Protein AF-A0A409WSY3-F1 (afdb_monomer)

Nearest PDB structures (foldseek):
  7z2y-assembly1_A  TM=2.677E-01  e=9.248E+00  Escherichia coli

Solvent-accessible surface area (backbone atoms only — not comparable to full-atom values): 13039 Å² total; per-residue (Å²): 139,82,85,85,82,82,77,82,78,81,74,83,76,81,74,76,78,74,68,79,71,53,37,64,55,51,30,45,67,56,38,60,28,69,67,59,38,50,52,52,42,68,53,43,43,69,69,55,73,74,62,72,89,48,80,86,46,50,46,76,47,76,57,98,86,41,67,32,29,28,49,37,63,72,57,33,50,55,59,46,47,26,54,52,38,48,40,46,41,54,41,16,8,38,60,65,34,37,80,88,74,46,84,84,61,77,82,67,93,67,60,54,63,67,42,32,49,73,56,75,38,73,72,76,89,59,85,68,63,82,56,66,90,81,75,55,80,51,69,47,79,28,84,38,70,68,56,48,49,51,52,52,49,52,51,37,50,51,50,42,55,50,38,41,48,47,26,54,47,52,50,44,29,58,75,49,46,92,73,33,65,52,23,82,25,18,58,73,75,34,54,54,67,62,47,51,35,42,46,70,67,60,80,81,74,86,66,76,71,77,81,77,71,76,90,81,130

Radius of gyration: 24.37 Å; Cα contacts (8 Å, |Δi|>4): 224; chains: 1; bounding box: 73×54×91 Å

Foldseek 3Di:
DDDDDDDDDDDDDPPPPPDPQQLLVLLCVQQVFPVVNVVCCVLQVCVLLVDADDPVQKDWDQDPNAIWIAGNPVVLLVLVSNLLSLLLLQQCFLQVAAPVPPPPDDRDQARDQVLQVLLPHGGPPDPSRPPPSPDRPRGDIDRDPVRNRVVSVVSSVSSRVSSNVVSSSSNSQLVCQPNRSTQSCRHVVQGSNNSSCSSVVVPDDPPPPPPPPDPDD

Sequence (217 aa):
MPAHVSQPIPSRVNAVVTLPASAFTQLETVLKDPFLKVLFRGAINPGILDYRVSPLDITAQVVNGDTTFRLRESIAQTLWLTVVKLAQVIQCAGNNYNPYEANDHPLPLSIPDASFRSIGFDPLILPLVLFPATINPLLRPFPSIPAIEEEVCRVVQIVQVHIQWLAVAISRSLAQGVNSAWQWGAYFAVPWGDFMERVAGREGVYRVTDREEAYDL

Structure (mmCIF, N/CA/C/O backbone):
data_AF-A0A409WSY3-F1
#
_entry.id   AF-A0A409WSY3-F1
#
loop_
_atom_site.group_PDB
_atom_site.id
_atom_site.type_symbol
_atom_site.label_atom_id
_atom_site.label_alt_id
_atom_site.label_comp_id
_atom_site.label_asym_id
_atom_site.label_entity_id
_atom_site.label_seq_id
_atom_site.pdbx_PDB_ins_code
_atom_site.Cartn_x
_atom_site.Cartn_y
_atom_site.Cartn_z
_atom_site.occupancy
_atom_site.B_iso_or_equiv
_atom_site.auth_seq_id
_atom_site.auth_comp_id
_atom_site.auth_asym_id
_atom_site.auth_atom_id
_atom_site.pdbx_PDB_model_num
ATOM 1 N N . MET A 1 1 ? -50.587 38.741 -39.932 1.00 44.09 1 MET A N 1
ATOM 2 C CA . MET A 1 1 ? -49.149 38.402 -39.885 1.00 44.09 1 MET A CA 1
ATOM 3 C C . MET A 1 1 ? -48.670 38.553 -38.446 1.00 44.09 1 MET A C 1
ATOM 5 O O . MET A 1 1 ? -48.541 39.692 -38.015 1.00 44.09 1 MET A O 1
ATOM 9 N N . PRO A 1 2 ? -48.510 37.470 -37.666 1.00 38.19 2 PRO A N 1
ATOM 10 C CA . PRO A 1 2 ? -47.972 37.566 -36.315 1.00 38.19 2 PRO A CA 1
ATOM 11 C C . PRO A 1 2 ? -46.448 37.378 -36.313 1.00 38.19 2 PRO A C 1
ATOM 13 O O . PRO A 1 2 ? -45.907 36.558 -37.053 1.00 38.19 2 PRO A O 1
ATOM 16 N N . ALA A 1 3 ? -45.777 38.184 -35.492 1.00 43.00 3 ALA A N 1
ATOM 17 C CA . ALA A 1 3 ? -44.332 38.212 -35.324 1.00 43.00 3 ALA A CA 1
ATOM 18 C C . ALA A 1 3 ? -43.834 36.968 -34.570 1.00 43.00 3 ALA A C 1
ATOM 20 O O . ALA A 1 3 ? -44.363 36.614 -33.517 1.00 43.00 3 ALA A O 1
ATOM 21 N N . HIS A 1 4 ? -42.802 36.321 -35.111 1.00 44.06 4 HIS A N 1
ATOM 22 C CA . HIS A 1 4 ? -42.116 35.202 -34.474 1.00 44.06 4 HIS A CA 1
ATOM 23 C C . HIS A 1 4 ? -41.229 35.731 -33.339 1.00 44.06 4 HIS A C 1
ATOM 25 O O . HIS A 1 4 ? -40.251 36.437 -33.580 1.00 44.06 4 HIS A O 1
ATOM 31 N N . VAL A 1 5 ? -41.581 35.397 -32.099 1.00 47.53 5 VAL A N 1
ATOM 32 C CA . VAL A 1 5 ? -40.755 35.653 -30.915 1.00 47.53 5 VAL A CA 1
ATOM 33 C C . VAL A 1 5 ? -39.737 34.520 -30.796 1.00 47.53 5 VAL A C 1
ATOM 35 O O . VAL A 1 5 ? -40.103 33.373 -30.539 1.00 47.53 5 VAL A O 1
ATOM 38 N N . SER A 1 6 ? -38.461 34.830 -31.015 1.00 43.72 6 SER A N 1
ATOM 39 C CA . SER A 1 6 ? -37.347 33.899 -30.810 1.00 43.72 6 SER A CA 1
ATOM 40 C C . SER A 1 6 ? -37.100 33.708 -29.314 1.00 43.72 6 SER A C 1
ATOM 42 O O . SER A 1 6 ? -36.777 34.664 -28.610 1.00 43.72 6 SER A O 1
ATOM 44 N N . GLN A 1 7 ? -37.250 32.479 -28.820 1.00 46.81 7 GLN A N 1
ATOM 45 C CA . GLN A 1 7 ? -36.871 32.136 -27.450 1.00 46.81 7 GLN A CA 1
ATOM 46 C C . GLN A 1 7 ? -35.339 32.049 -27.313 1.00 46.81 7 GLN A C 1
ATOM 48 O O . GLN A 1 7 ? -34.675 31.540 -28.221 1.00 46.81 7 GLN A O 1
ATOM 53 N N . PRO A 1 8 ? -34.759 32.523 -26.195 1.00 43.50 8 PRO A N 1
ATOM 54 C CA . PRO A 1 8 ? -33.328 32.428 -25.948 1.00 43.50 8 PRO A CA 1
ATOM 55 C C . PRO A 1 8 ? -32.924 30.986 -25.619 1.00 43.50 8 PRO A C 1
ATOM 57 O O . PRO A 1 8 ? -33.539 30.316 -24.789 1.00 43.50 8 PRO A O 1
ATOM 60 N N . ILE A 1 9 ? -31.857 30.527 -26.271 1.00 48.06 9 ILE A N 1
ATOM 61 C CA . ILE A 1 9 ? -31.202 29.243 -26.014 1.00 48.06 9 ILE A CA 1
ATOM 62 C C . ILE A 1 9 ? -30.672 29.262 -24.570 1.00 48.06 9 ILE A C 1
ATOM 64 O O . ILE A 1 9 ? -29.935 30.190 -24.222 1.00 48.06 9 ILE A O 1
ATOM 68 N N . PRO A 1 10 ? -31.015 28.280 -23.717 1.00 40.50 10 PRO A N 1
ATOM 69 C CA . PRO A 1 10 ? -30.513 28.249 -22.356 1.00 40.50 10 PRO A CA 1
ATOM 70 C C . PRO A 1 10 ? -28.991 28.090 -22.361 1.00 40.50 10 PRO A C 1
ATOM 72 O O . PRO A 1 10 ? -28.421 27.226 -23.032 1.00 40.50 10 PRO A O 1
ATOM 75 N N . SER A 1 11 ? -28.359 28.989 -21.608 1.00 44.06 11 SER A N 1
ATOM 76 C CA . SER A 1 11 ? -26.924 29.072 -21.380 1.00 44.06 11 SER A CA 1
ATOM 77 C C . SER A 1 11 ? -26.362 27.719 -20.948 1.00 44.06 11 SER A C 1
ATOM 79 O O . SER A 1 11 ? -26.952 27.025 -20.116 1.00 44.06 11 SER A O 1
ATOM 81 N N . ARG A 1 12 ? -25.216 27.351 -21.529 1.00 40.59 12 ARG A N 1
ATOM 82 C CA . ARG A 1 12 ? -24.470 26.138 -21.191 1.00 40.59 12 ARG A CA 1
ATOM 83 C C . ARG A 1 12 ? -24.253 26.102 -19.681 1.00 40.59 12 ARG A C 1
ATOM 85 O O . ARG A 1 12 ? -23.536 26.932 -19.129 1.00 40.59 12 ARG A O 1
ATOM 92 N N . VAL A 1 13 ? -24.877 25.126 -19.029 1.00 39.69 13 VAL A N 1
ATOM 93 C CA . VAL A 1 13 ? -24.543 24.732 -17.665 1.00 39.69 13 VAL A CA 1
ATOM 94 C C . VAL A 1 13 ? -23.054 24.405 -17.671 1.00 39.69 13 VAL A C 1
ATOM 96 O O . VAL A 1 13 ? -22.624 23.485 -18.366 1.00 39.69 13 VAL A O 1
ATOM 99 N N . ASN A 1 14 ? -22.269 25.193 -16.936 1.00 35.53 14 ASN A N 1
ATOM 100 C CA . ASN A 1 14 ? -20.908 24.839 -16.563 1.00 35.53 14 ASN A CA 1
ATOM 101 C C . ASN A 1 14 ? -20.995 23.547 -15.747 1.00 35.53 14 ASN A C 1
ATOM 103 O O . ASN A 1 14 ? -21.145 23.580 -14.527 1.00 35.53 14 ASN A O 1
ATOM 107 N N . ALA A 1 15 ? -20.954 22.404 -16.428 1.00 36.97 15 ALA A N 1
ATOM 108 C CA . ALA A 1 15 ? -20.636 21.145 -15.795 1.00 36.97 15 ALA A CA 1
ATOM 109 C C . ALA A 1 15 ? -19.204 21.302 -15.285 1.00 36.97 15 ALA A C 1
ATOM 111 O O . ALA A 1 15 ? -18.242 21.217 -16.048 1.00 36.97 15 ALA A O 1
ATOM 112 N N . VAL A 1 16 ? -19.072 21.625 -13.999 1.00 34.56 16 VAL A N 1
ATOM 113 C CA . VAL A 1 16 ? -17.816 21.451 -13.283 1.00 34.56 16 VAL A CA 1
ATOM 114 C C . VAL A 1 16 ? -17.491 19.975 -13.440 1.00 34.56 16 VAL A C 1
ATOM 116 O O . VAL A 1 16 ? -18.154 19.122 -12.855 1.00 34.56 16 VAL A O 1
ATOM 119 N N . VAL A 1 17 ? -16.526 19.673 -14.305 1.00 30.92 17 VAL A N 1
ATOM 120 C CA . VAL A 1 17 ? -15.922 18.350 -14.383 1.00 30.92 17 VAL A CA 1
ATOM 121 C C . VAL A 1 17 ? -15.175 18.187 -13.068 1.00 30.92 17 VAL A C 1
ATOM 123 O O . VAL A 1 17 ? -14.023 18.592 -12.934 1.00 30.92 17 VAL A O 1
ATOM 126 N N . THR A 1 18 ? -15.859 17.676 -12.050 1.00 34.12 18 THR A N 1
ATOM 127 C CA . THR A 1 18 ? -15.203 17.145 -10.866 1.00 34.12 18 THR A CA 1
ATOM 128 C C . THR A 1 18 ? -14.360 15.981 -11.356 1.00 34.12 18 THR A C 1
ATOM 130 O O . THR A 1 18 ? -14.874 14.908 -11.668 1.00 34.12 18 THR A O 1
ATOM 133 N N . LEU A 1 19 ? -13.054 16.226 -11.496 1.00 36.12 19 LEU A N 1
ATOM 134 C CA . LEU A 1 19 ? -12.069 15.166 -11.669 1.00 36.12 19 LEU A CA 1
ATOM 135 C C . LEU A 1 19 ? -12.37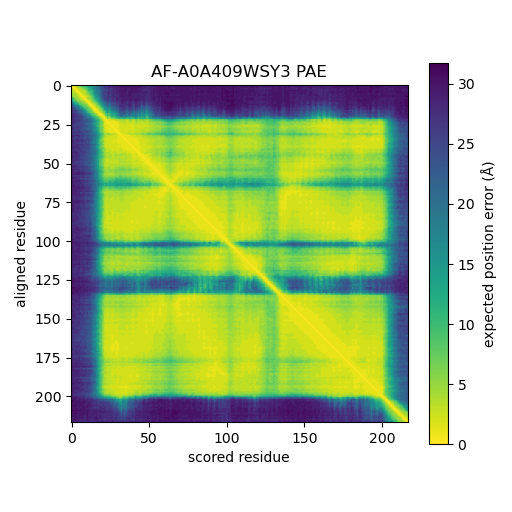9 14.095 -10.615 1.00 36.12 19 LEU A C 1
ATOM 137 O O . LEU A 1 19 ? -12.598 14.463 -9.453 1.00 36.12 19 LEU A O 1
ATOM 141 N N . PRO A 1 20 ? -12.458 12.804 -10.984 1.00 47.31 20 PRO A N 1
ATOM 142 C CA . PRO A 1 20 ? -12.657 11.756 -9.998 1.00 47.31 20 PRO A CA 1
ATOM 143 C C . PRO A 1 20 ? -11.581 11.941 -8.933 1.00 47.31 20 PRO A C 1
ATOM 145 O O . PRO A 1 20 ? -10.394 11.998 -9.260 1.00 47.31 20 PRO A O 1
ATOM 148 N N . ALA A 1 21 ? -12.007 12.135 -7.682 1.00 56.91 21 ALA A N 1
ATOM 149 C CA . ALA A 1 21 ? -11.090 12.313 -6.568 1.00 56.91 21 ALA A CA 1
ATOM 150 C C . ALA A 1 21 ? -10.033 11.207 -6.647 1.00 56.91 21 ALA A C 1
ATOM 152 O O . ALA A 1 21 ? -10.394 10.039 -6.850 1.00 56.91 21 ALA A O 1
ATOM 153 N N . SER A 1 22 ? -8.749 11.571 -6.539 1.00 74.75 22 SER A N 1
ATOM 154 C CA . SER A 1 22 ? -7.676 10.575 -6.545 1.00 74.75 22 SER A CA 1
ATOM 155 C C . SER A 1 22 ? -8.018 9.500 -5.508 1.00 74.75 22 SER A C 1
ATOM 157 O O . SER A 1 22 ? -8.645 9.799 -4.487 1.00 74.75 22 SER A O 1
ATOM 159 N N . ALA A 1 23 ? -7.670 8.236 -5.764 1.00 78.00 23 ALA A N 1
ATOM 160 C CA . ALA A 1 23 ? -7.989 7.144 -4.837 1.00 78.00 23 ALA A CA 1
ATOM 161 C C . ALA A 1 23 ? -7.590 7.489 -3.393 1.00 78.00 23 ALA A C 1
ATOM 163 O O . ALA A 1 23 ? -8.325 7.218 -2.446 1.00 78.00 23 ALA A O 1
ATOM 164 N N . PHE A 1 24 ? -6.466 8.191 -3.245 1.00 85.69 24 PHE A N 1
ATOM 165 C CA . PHE A 1 24 ? -5.985 8.656 -1.958 1.00 85.69 24 PHE A CA 1
ATOM 166 C C . PHE A 1 24 ? -6.883 9.725 -1.315 1.00 85.69 24 PHE A C 1
ATOM 168 O O . PHE A 1 24 ? -7.150 9.650 -0.121 1.00 85.69 24 PHE A O 1
ATOM 175 N N . THR A 1 25 ? -7.438 10.670 -2.079 1.00 87.25 25 THR A N 1
ATOM 176 C CA . THR A 1 25 ? -8.421 11.639 -1.559 1.00 87.25 25 THR A CA 1
ATOM 177 C C . THR A 1 25 ? -9.679 10.953 -1.010 1.00 87.25 25 THR A C 1
ATOM 179 O O . THR A 1 25 ? -10.243 11.415 -0.016 1.00 87.25 25 THR A O 1
ATOM 182 N N . GLN A 1 26 ? -10.113 9.831 -1.597 1.00 88.06 26 GLN A N 1
ATOM 183 C CA . GLN A 1 26 ? -11.234 9.051 -1.049 1.00 88.06 26 GLN A CA 1
ATOM 184 C C . GLN A 1 26 ? -10.883 8.473 0.326 1.00 88.06 26 GLN A C 1
ATOM 186 O O . GLN A 1 26 ? -11.663 8.613 1.268 1.00 88.06 26 GLN A O 1
ATOM 191 N N . LEU A 1 27 ? -9.685 7.901 0.466 1.00 90.69 27 LEU A N 1
ATOM 192 C CA . LEU A 1 27 ? -9.177 7.407 1.745 1.00 90.69 27 LEU A CA 1
ATOM 193 C C . LEU A 1 27 ? -9.100 8.527 2.796 1.00 90.69 27 LEU A C 1
ATOM 195 O O . LEU A 1 27 ? -9.564 8.353 3.919 1.00 90.69 27 LEU A O 1
ATOM 199 N N . GLU A 1 28 ? -8.597 9.704 2.427 1.00 90.56 28 GLU A N 1
ATOM 200 C CA . GLU A 1 28 ? -8.521 10.866 3.325 1.00 90.56 28 GLU A CA 1
ATOM 201 C C . GLU A 1 28 ? -9.876 11.451 3.718 1.00 90.56 28 GLU A C 1
ATOM 203 O O . GLU A 1 28 ? -9.993 12.107 4.751 1.00 90.56 28 GLU A O 1
ATOM 208 N N . THR A 1 29 ? -10.904 11.245 2.897 1.00 89.69 29 THR A N 1
ATOM 209 C CA . THR A 1 29 ? -12.269 11.669 3.231 1.00 89.69 29 THR A CA 1
ATOM 210 C C . THR A 1 29 ? -12.841 10.805 4.356 1.00 89.69 29 THR A C 1
ATOM 212 O O . THR A 1 29 ? -13.596 11.294 5.198 1.00 89.69 29 THR A O 1
ATOM 215 N N . VAL A 1 30 ? -12.454 9.526 4.392 1.00 90.75 30 VAL A N 1
ATOM 216 C CA . VAL A 1 30 ? -12.832 8.585 5.452 1.00 90.75 30 VAL A CA 1
ATOM 217 C C . VAL A 1 30 ? -11.980 8.811 6.703 1.00 90.75 30 VAL A C 1
ATOM 219 O O . VAL A 1 30 ? -12.515 8.918 7.805 1.00 90.75 30 VAL A O 1
ATOM 222 N N . LEU A 1 31 ? -10.663 8.951 6.539 1.00 90.00 31 LEU A N 1
ATOM 223 C CA . LEU A 1 31 ? -9.716 9.260 7.611 1.00 90.00 31 LEU A CA 1
ATOM 224 C C . LEU A 1 31 ? -9.735 10.765 7.903 1.00 90.00 31 LEU A C 1
ATOM 226 O O . LEU A 1 31 ? -8.861 11.492 7.452 1.00 90.00 31 LEU A O 1
ATOM 230 N N . LYS A 1 32 ? -10.747 11.266 8.617 1.00 84.69 32 LYS A N 1
ATOM 231 C CA . LYS A 1 32 ? -10.894 12.715 8.878 1.00 84.69 32 LYS A CA 1
ATOM 232 C C . LYS A 1 32 ? -9.740 13.312 9.696 1.00 84.69 32 LYS A C 1
ATOM 234 O O . LYS A 1 32 ? -9.359 14.456 9.452 1.00 84.69 32 LYS A O 1
ATOM 239 N N . ASP A 1 33 ? -9.186 12.525 10.612 1.00 91.44 33 ASP A N 1
ATOM 240 C CA . ASP A 1 33 ? -8.120 12.905 11.539 1.00 91.44 33 ASP A CA 1
ATOM 241 C C . ASP A 1 33 ? -6.759 13.140 10.841 1.00 91.44 33 ASP A C 1
ATOM 243 O O . ASP A 1 33 ? -6.295 12.263 10.102 1.00 91.44 33 ASP A O 1
ATOM 247 N N . PRO A 1 34 ? -6.077 14.283 11.069 1.00 90.75 34 PRO A N 1
ATOM 248 C CA . PRO A 1 34 ? -4.768 14.565 10.479 1.00 90.75 34 PRO A CA 1
ATOM 249 C C . PRO A 1 34 ? -3.690 13.535 10.827 1.00 90.75 34 PRO A C 1
ATOM 251 O O . PRO A 1 34 ? -2.864 13.216 9.971 1.00 90.75 34 PRO A O 1
ATOM 254 N N . PHE A 1 35 ? -3.695 12.992 12.047 1.00 92.94 35 PHE A N 1
ATOM 255 C CA . PHE A 1 35 ? -2.698 12.009 12.466 1.00 92.94 35 PHE A CA 1
ATOM 256 C C . PHE A 1 35 ? -2.861 10.689 11.696 1.00 92.94 35 PHE A C 1
ATOM 258 O O . PHE A 1 35 ? -1.897 10.205 11.097 1.00 92.94 35 PHE A O 1
ATOM 265 N N . LEU A 1 36 ? -4.085 10.165 11.581 1.00 93.25 36 LEU A N 1
ATOM 266 C CA . LEU A 1 36 ? -4.376 8.994 10.747 1.00 93.25 36 LEU A CA 1
ATOM 267 C C . LEU A 1 36 ? -4.040 9.237 9.267 1.00 93.25 36 LEU A C 1
ATOM 269 O O . LEU A 1 36 ? -3.476 8.35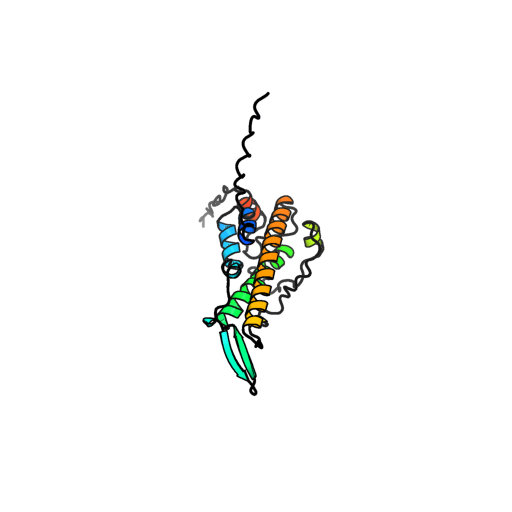3 8.619 1.00 93.25 36 LEU A O 1
ATOM 273 N N . LYS A 1 37 ? -4.305 10.434 8.723 1.00 93.31 37 LYS A N 1
ATOM 274 C CA . LYS A 1 37 ? -3.883 10.775 7.350 1.00 93.31 37 LYS A CA 1
ATOM 275 C C . LYS A 1 37 ? -2.372 10.664 7.181 1.00 93.31 37 LYS A C 1
ATOM 277 O O . LYS A 1 37 ? -1.922 10.096 6.188 1.00 93.31 37 LYS A O 1
ATOM 282 N N . VAL A 1 38 ? -1.591 11.180 8.131 1.00 93.69 38 VAL A N 1
ATOM 283 C CA . VAL A 1 38 ? -0.122 11.106 8.097 1.00 93.69 38 VAL A CA 1
ATOM 284 C C . VAL A 1 38 ? 0.356 9.656 8.152 1.00 93.69 38 VAL A C 1
ATOM 286 O O . VAL A 1 38 ? 1.202 9.278 7.343 1.00 93.69 38 VAL A O 1
ATOM 289 N N . LEU A 1 39 ? -0.220 8.829 9.029 1.00 93.81 39 LEU A N 1
ATOM 290 C CA . LEU A 1 39 ? 0.129 7.409 9.133 1.00 93.81 39 LEU A CA 1
ATOM 291 C C . LEU A 1 39 ? -0.105 6.657 7.815 1.00 93.81 39 LEU A C 1
ATOM 293 O O . LEU A 1 39 ? 0.809 6.014 7.293 1.00 93.81 39 LEU A O 1
ATOM 297 N N . PHE A 1 40 ? -1.297 6.787 7.227 1.00 93.44 40 PHE A N 1
ATOM 298 C CA . PHE A 1 40 ? -1.616 6.117 5.964 1.00 93.44 40 PHE A CA 1
ATOM 299 C C . PHE A 1 40 ? -0.821 6.695 4.785 1.00 93.44 40 PHE A C 1
ATOM 301 O O . PHE A 1 40 ? -0.377 5.931 3.928 1.00 93.44 40 PHE A O 1
ATOM 308 N N . ARG A 1 41 ? -0.567 8.014 4.746 1.00 91.94 41 ARG A N 1
ATOM 309 C CA . ARG A 1 41 ? 0.315 8.636 3.738 1.00 91.94 41 ARG A CA 1
ATOM 310 C C . ARG A 1 41 ? 1.737 8.105 3.826 1.00 91.94 41 ARG A C 1
ATOM 312 O O . ARG A 1 41 ? 2.318 7.798 2.790 1.00 91.94 41 ARG A O 1
ATOM 319 N N . GLY A 1 42 ? 2.279 7.990 5.035 1.00 90.44 42 GLY A N 1
ATOM 320 C CA . GLY A 1 42 ? 3.626 7.478 5.269 1.00 90.44 42 GLY A CA 1
ATOM 321 C C . GLY A 1 42 ? 3.768 6.008 4.880 1.00 90.44 42 GLY A C 1
ATOM 322 O O . GLY A 1 42 ? 4.757 5.637 4.258 1.00 90.44 42 GLY A O 1
ATOM 323 N N . ALA A 1 43 ? 2.767 5.177 5.189 1.00 89.00 43 ALA A N 1
ATOM 324 C CA . ALA A 1 43 ? 2.800 3.756 4.848 1.00 89.00 43 ALA A CA 1
ATOM 325 C C . ALA A 1 43 ? 2.600 3.487 3.349 1.00 89.00 43 ALA A C 1
ATOM 327 O O . ALA A 1 43 ? 3.292 2.641 2.788 1.00 89.00 43 ALA A O 1
ATOM 328 N N . ILE A 1 44 ? 1.654 4.179 2.709 1.00 87.94 44 ILE A N 1
ATOM 329 C CA . ILE A 1 44 ? 1.245 3.898 1.324 1.00 87.94 44 ILE A CA 1
ATOM 330 C C . ILE A 1 44 ? 2.039 4.734 0.312 1.00 87.94 44 ILE A C 1
ATOM 332 O O . ILE A 1 44 ? 2.123 4.339 -0.835 1.00 87.94 44 ILE A O 1
ATOM 336 N N . ASN A 1 45 ? 2.629 5.871 0.691 1.00 88.12 45 ASN A N 1
ATOM 337 C CA . ASN A 1 45 ? 3.325 6.785 -0.223 1.00 88.12 45 ASN A CA 1
ATOM 338 C C . ASN A 1 45 ? 2.493 7.150 -1.481 1.00 88.12 45 ASN A C 1
ATOM 340 O O . ASN A 1 45 ? 2.721 6.610 -2.567 1.00 88.12 45 ASN A O 1
ATOM 344 N N . PRO A 1 46 ? 1.553 8.112 -1.391 1.00 86.06 46 PRO A N 1
ATOM 345 C CA . PRO A 1 46 ? 0.669 8.460 -2.507 1.00 86.06 46 PRO A CA 1
ATOM 346 C C . PRO A 1 46 ? 1.397 8.952 -3.764 1.00 86.06 46 PRO A C 1
ATOM 348 O O . PRO A 1 46 ? 0.810 8.899 -4.840 1.00 86.06 46 PRO A O 1
ATOM 351 N N . GLY A 1 47 ? 2.662 9.384 -3.657 1.00 86.31 47 GLY A N 1
ATOM 352 C CA . GLY A 1 47 ? 3.457 9.822 -4.808 1.00 86.31 47 GLY A CA 1
ATOM 353 C C . GLY A 1 47 ? 3.627 8.742 -5.879 1.00 86.31 47 GLY A C 1
ATOM 354 O O . GLY A 1 47 ? 3.867 9.064 -7.039 1.00 86.31 47 GLY A O 1
ATOM 355 N N . ILE A 1 48 ? 3.434 7.465 -5.527 1.00 87.31 48 ILE A N 1
ATOM 356 C CA . ILE A 1 48 ? 3.438 6.372 -6.498 1.00 87.31 48 ILE A CA 1
ATOM 357 C C . ILE A 1 48 ? 2.316 6.473 -7.534 1.00 87.31 48 ILE A C 1
ATOM 359 O O . ILE A 1 48 ? 2.485 6.027 -8.665 1.00 87.31 48 ILE A O 1
ATOM 363 N N . LEU A 1 49 ? 1.167 7.042 -7.157 1.00 87.75 49 LEU A N 1
ATOM 364 C CA . LEU A 1 49 ? -0.023 7.077 -8.009 1.00 87.75 49 LEU A CA 1
ATOM 365 C C . LEU A 1 49 ? 0.194 7.959 -9.243 1.00 87.75 49 LEU A C 1
ATOM 367 O O . LEU A 1 49 ? -0.370 7.712 -10.310 1.00 87.75 49 LEU A O 1
ATOM 371 N N . ASP A 1 50 ? 1.077 8.943 -9.099 1.00 89.19 50 ASP A N 1
ATOM 372 C CA . ASP A 1 50 ? 1.446 9.888 -10.144 1.00 89.19 50 ASP A CA 1
ATOM 373 C C . ASP A 1 50 ? 2.773 9.519 -10.822 1.00 89.19 50 ASP A C 1
ATOM 375 O O . ASP A 1 50 ? 3.223 10.230 -11.722 1.00 89.19 50 ASP A O 1
ATOM 379 N N . TYR A 1 51 ? 3.401 8.402 -10.433 1.00 91.25 51 TYR A N 1
ATOM 380 C CA . TYR A 1 51 ? 4.677 7.991 -11.003 1.00 91.25 51 TYR A CA 1
ATOM 381 C C . TYR A 1 51 ? 4.539 7.702 -12.505 1.00 91.25 51 TYR A C 1
ATOM 383 O O . TYR A 1 51 ? 3.590 7.065 -12.982 1.00 91.25 51 TYR A O 1
ATOM 391 N N . ARG A 1 52 ? 5.510 8.207 -13.265 1.00 91.88 52 ARG A N 1
ATOM 392 C CA . ARG A 1 52 ? 5.667 7.990 -14.701 1.00 91.88 52 ARG A CA 1
ATOM 393 C C . ARG A 1 52 ? 7.109 7.583 -14.938 1.00 91.88 52 ARG A C 1
ATOM 395 O O . ARG A 1 52 ? 8.017 8.252 -14.451 1.00 91.88 52 ARG A O 1
ATOM 402 N N . VAL A 1 53 ? 7.296 6.491 -15.670 1.00 93.81 53 VAL A N 1
ATOM 403 C CA . VAL A 1 53 ? 8.630 5.991 -16.002 1.00 93.81 53 VAL A CA 1
ATOM 404 C C . VAL A 1 53 ? 9.347 7.038 -16.848 1.00 93.81 53 VAL A C 1
ATOM 406 O O . VAL A 1 53 ? 8.829 7.491 -17.866 1.00 93.81 53 VAL A O 1
ATOM 409 N N . SER A 1 54 ? 10.539 7.432 -16.413 1.00 94.19 54 SER A N 1
ATOM 410 C CA . SER A 1 54 ? 11.442 8.280 -17.182 1.00 94.19 54 SER A CA 1
ATOM 411 C C . SER A 1 54 ? 12.522 7.425 -17.849 1.00 94.19 54 SER A C 1
ATOM 413 O O . SER A 1 54 ? 12.951 6.429 -17.263 1.00 94.19 54 SER A O 1
ATOM 415 N N . PRO A 1 55 ? 13.072 7.825 -19.011 1.00 91.81 55 PRO A N 1
ATOM 416 C CA . PRO A 1 55 ? 14.267 7.188 -19.568 1.00 91.81 55 PRO A CA 1
ATOM 417 C C . PRO A 1 55 ? 15.443 7.135 -18.581 1.00 91.81 55 PRO A C 1
ATOM 419 O O . PRO A 1 55 ? 16.261 6.223 -18.639 1.00 91.81 55 PRO A O 1
ATOM 422 N N . LEU A 1 56 ? 15.516 8.091 -17.645 1.00 94.38 56 LEU A N 1
ATOM 423 C CA . LEU A 1 56 ? 16.536 8.111 -16.594 1.00 94.38 56 LEU A CA 1
ATOM 424 C C . LEU A 1 56 ? 16.356 6.989 -15.567 1.00 94.38 56 LEU A C 1
ATOM 426 O O . LEU A 1 56 ? 17.324 6.638 -14.900 1.00 94.38 56 LEU A O 1
ATOM 430 N N . ASP A 1 57 ? 15.164 6.411 -15.449 1.00 94.81 57 ASP A N 1
ATOM 431 C CA . ASP A 1 57 ? 14.864 5.336 -14.502 1.00 94.81 57 ASP A CA 1
ATOM 432 C C . ASP A 1 57 ? 15.244 3.957 -15.044 1.00 94.81 57 ASP A C 1
ATOM 434 O O . ASP A 1 57 ? 15.101 2.963 -14.337 1.00 94.81 57 ASP A O 1
ATOM 438 N N . ILE A 1 58 ? 15.739 3.877 -16.281 1.00 96.00 58 ILE A N 1
ATOM 439 C CA . ILE A 1 58 ? 15.978 2.621 -16.987 1.00 96.00 58 ILE A CA 1
ATOM 440 C C . ILE A 1 58 ? 17.475 2.404 -17.182 1.00 96.00 58 ILE A C 1
ATOM 442 O O . ILE A 1 58 ? 18.222 3.309 -17.556 1.00 96.00 58 ILE A O 1
ATOM 446 N N . THR A 1 59 ? 17.921 1.176 -16.947 1.00 95.19 59 THR A N 1
ATOM 447 C CA . THR A 1 59 ? 19.246 0.698 -17.334 1.00 95.19 59 THR A CA 1
ATOM 448 C C . THR A 1 59 ? 19.108 -0.316 -18.463 1.00 95.19 59 THR A C 1
ATOM 450 O O . THR A 1 59 ? 18.220 -1.167 -18.450 1.00 95.19 59 THR A O 1
ATOM 453 N N . ALA A 1 60 ? 19.973 -0.212 -19.469 1.00 94.62 60 ALA A N 1
ATOM 454 C CA . ALA A 1 60 ? 20.053 -1.174 -20.561 1.00 94.62 60 ALA A CA 1
ATOM 455 C C . ALA A 1 60 ? 21.276 -2.074 -20.358 1.00 94.62 60 ALA A C 1
ATOM 457 O O . ALA A 1 60 ? 22.349 -1.599 -19.984 1.00 94.62 60 ALA A O 1
ATOM 458 N N . GLN A 1 61 ? 21.117 -3.369 -20.612 1.00 92.94 61 GLN A N 1
ATOM 459 C CA . GLN A 1 61 ? 22.183 -4.359 -20.530 1.00 92.94 61 GLN A CA 1
ATOM 460 C C . GLN A 1 61 ? 22.098 -5.306 -21.724 1.00 92.94 61 GLN A C 1
ATOM 462 O O . GLN A 1 61 ? 21.023 -5.814 -22.036 1.00 92.94 61 GLN A O 1
ATOM 467 N N . VAL A 1 62 ? 23.237 -5.585 -22.358 1.00 91.69 62 VAL A N 1
ATOM 468 C CA . VAL A 1 62 ? 23.331 -6.606 -23.408 1.00 91.69 62 VAL A CA 1
ATOM 469 C C . VAL A 1 62 ? 23.668 -7.947 -22.761 1.00 91.69 62 VAL A C 1
ATOM 471 O O . VAL A 1 62 ? 24.700 -8.077 -22.102 1.00 91.69 62 VAL A O 1
ATOM 474 N N . VAL A 1 63 ? 22.796 -8.937 -22.933 1.00 88.56 63 VAL A N 1
ATOM 475 C CA . VAL A 1 63 ? 22.950 -10.299 -22.410 1.00 88.56 63 VAL A CA 1
ATOM 476 C C . VAL A 1 63 ? 22.788 -11.266 -23.577 1.00 88.56 63 VAL A C 1
ATOM 478 O O . VAL A 1 63 ? 21.755 -11.271 -24.232 1.00 88.56 63 VAL A O 1
ATOM 481 N N . ASN A 1 64 ? 23.812 -12.076 -23.859 1.00 87.75 64 ASN A N 1
ATOM 482 C CA . ASN A 1 64 ? 23.815 -13.052 -24.962 1.00 87.75 64 ASN A CA 1
ATOM 483 C C . ASN A 1 64 ? 23.494 -12.466 -26.356 1.00 87.75 64 ASN A C 1
ATOM 485 O O . ASN A 1 64 ? 22.979 -13.169 -27.216 1.00 87.75 64 ASN A O 1
ATOM 489 N N . GLY A 1 65 ? 23.817 -11.190 -26.590 1.00 89.06 65 GLY A N 1
ATOM 490 C CA . GLY A 1 65 ? 23.526 -10.494 -27.851 1.00 89.06 65 GLY A CA 1
ATOM 491 C C . GLY A 1 65 ? 22.166 -9.790 -27.887 1.00 89.06 65 GLY A C 1
ATOM 492 O O . GLY A 1 65 ? 21.967 -8.932 -28.743 1.00 89.06 65 GLY A O 1
ATOM 493 N N . ASP A 1 66 ? 21.289 -10.056 -26.918 1.00 92.19 66 ASP A N 1
ATOM 494 C CA . ASP A 1 66 ? 20.005 -9.376 -26.775 1.00 92.19 66 ASP A CA 1
ATOM 495 C C . ASP A 1 66 ? 20.125 -8.171 -25.838 1.00 92.19 66 ASP A C 1
ATOM 497 O O . ASP A 1 66 ? 20.746 -8.234 -24.774 1.00 92.19 66 ASP A O 1
ATOM 501 N N . THR A 1 67 ? 19.507 -7.052 -26.217 1.00 94.62 67 THR A N 1
ATOM 502 C CA . THR A 1 67 ? 19.399 -5.884 -25.334 1.00 94.62 67 THR A CA 1
ATOM 503 C C . THR A 1 67 ? 18.198 -6.065 -24.417 1.00 94.62 67 THR A C 1
ATOM 505 O O . THR A 1 67 ? 17.066 -6.187 -24.875 1.00 94.62 67 THR A O 1
ATOM 508 N N . THR A 1 68 ? 18.448 -6.052 -23.113 1.00 96.38 68 THR A N 1
ATOM 509 C CA . THR A 1 68 ? 17.429 -6.112 -22.064 1.00 96.38 68 THR A CA 1
ATOM 510 C C . THR A 1 68 ? 17.406 -4.806 -21.287 1.00 96.38 68 THR A C 1
ATOM 512 O O . THR A 1 68 ? 18.422 -4.120 -21.159 1.00 96.38 68 THR A O 1
ATOM 515 N N . PHE A 1 69 ? 16.241 -4.464 -20.754 1.00 96.62 69 PHE A N 1
ATOM 516 C CA . PHE A 1 69 ? 16.017 -3.234 -20.009 1.00 96.62 69 PHE A CA 1
ATOM 517 C C . PHE A 1 69 ? 15.611 -3.572 -18.581 1.00 96.62 69 PHE A C 1
ATOM 519 O O . PH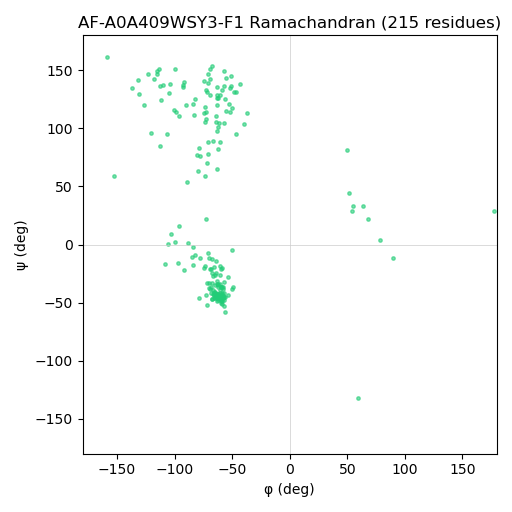E A 1 69 ? 14.885 -4.535 -18.344 1.00 96.62 69 PHE A O 1
ATOM 526 N N . ARG A 1 70 ? 16.073 -2.792 -17.610 1.00 96.56 70 ARG A N 1
ATOM 527 C CA . ARG A 1 70 ? 15.718 -2.956 -16.200 1.00 96.56 70 ARG A CA 1
ATOM 528 C C . ARG A 1 70 ? 15.316 -1.612 -15.632 1.00 96.56 70 ARG A C 1
ATOM 530 O O . ARG A 1 70 ? 15.922 -0.591 -15.948 1.00 96.56 70 ARG A O 1
ATOM 537 N N . LE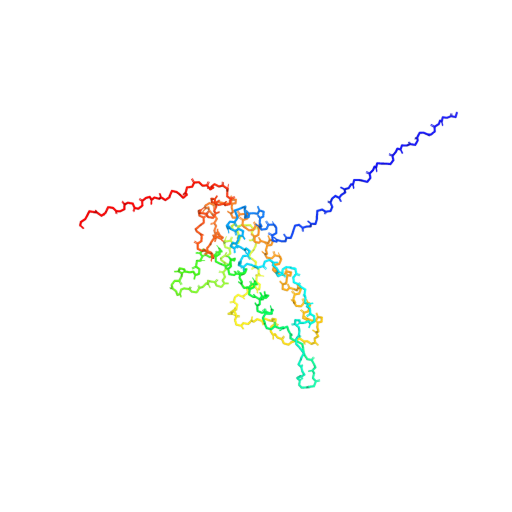U A 1 71 ? 14.310 -1.625 -14.771 1.00 96.88 71 LEU A N 1
ATOM 538 C CA . LEU A 1 71 ? 14.018 -0.475 -13.934 1.00 96.88 71 LEU A CA 1
ATOM 539 C C . LEU A 1 71 ? 15.126 -0.352 -12.881 1.00 96.88 71 LEU A C 1
ATOM 541 O O . LEU A 1 71 ? 15.582 -1.361 -12.334 1.00 96.88 71 LEU A O 1
ATOM 545 N N . ARG A 1 72 ? 15.573 0.872 -12.592 1.00 95.81 72 ARG A N 1
ATOM 546 C CA . ARG A 1 72 ? 16.527 1.138 -11.512 1.00 95.81 72 ARG A CA 1
ATOM 547 C C . ARG A 1 72 ? 16.019 0.518 -10.221 1.00 95.81 72 ARG A C 1
ATOM 549 O O . ARG A 1 72 ? 14.859 0.692 -9.849 1.00 95.81 72 ARG A O 1
ATOM 556 N N . GLU A 1 73 ? 16.920 -0.160 -9.521 1.00 94.12 73 GLU A N 1
ATOM 557 C CA . GLU A 1 73 ? 16.581 -0.933 -8.330 1.00 94.12 73 GLU A CA 1
ATOM 558 C C . GLU A 1 73 ? 15.875 -0.086 -7.268 1.00 94.12 73 GLU A C 1
ATOM 560 O O . GLU A 1 73 ? 14.830 -0.485 -6.773 1.00 94.12 73 GLU A O 1
ATOM 565 N N . SER A 1 74 ? 16.365 1.122 -6.977 1.00 93.75 74 SER A N 1
ATOM 566 C CA . SER A 1 74 ? 15.738 2.016 -5.993 1.00 93.75 74 SER A CA 1
ATOM 567 C C . SER A 1 74 ? 14.281 2.358 -6.326 1.00 93.75 74 SER A C 1
ATOM 569 O O . SER A 1 74 ? 13.435 2.407 -5.430 1.00 93.75 74 SER A O 1
ATOM 571 N N . ILE A 1 75 ? 13.967 2.550 -7.609 1.00 94.00 75 ILE A N 1
ATOM 572 C CA . ILE A 1 75 ? 12.608 2.820 -8.081 1.00 94.00 75 ILE A CA 1
ATOM 573 C C . ILE A 1 75 ? 11.761 1.555 -7.970 1.00 94.00 75 ILE A C 1
ATOM 575 O O . ILE A 1 75 ? 10.709 1.585 -7.337 1.00 94.00 75 ILE A O 1
ATOM 579 N N . ALA A 1 76 ? 12.238 0.433 -8.514 1.00 93.38 76 ALA A N 1
ATOM 580 C CA . ALA A 1 76 ? 11.554 -0.856 -8.432 1.00 93.38 76 ALA A CA 1
ATOM 581 C C . ALA A 1 76 ? 11.220 -1.234 -6.981 1.00 93.38 76 ALA A C 1
ATOM 583 O O . ALA A 1 76 ? 10.105 -1.672 -6.693 1.00 93.38 76 ALA A O 1
ATOM 584 N N . GLN A 1 77 ? 12.161 -1.035 -6.054 1.00 91.56 77 GLN A N 1
ATOM 585 C CA . GLN A 1 77 ? 11.962 -1.292 -4.630 1.00 91.56 77 GLN A CA 1
ATOM 586 C C . GLN A 1 77 ? 10.946 -0.336 -4.014 1.00 91.56 77 GLN A C 1
ATOM 588 O O . GLN A 1 77 ? 10.078 -0.783 -3.276 1.00 91.56 77 GLN A O 1
ATOM 593 N N . THR A 1 78 ? 10.992 0.954 -4.348 1.00 90.94 78 THR A N 1
ATOM 594 C CA . THR A 1 78 ? 10.022 1.936 -3.837 1.00 90.94 78 THR A CA 1
ATOM 595 C C . THR A 1 78 ? 8.600 1.619 -4.309 1.00 90.94 78 THR A C 1
ATOM 597 O O . THR A 1 78 ? 7.654 1.653 -3.515 1.00 90.94 78 THR A O 1
ATOM 600 N N . LEU A 1 79 ? 8.451 1.254 -5.588 1.00 91.38 79 LEU A N 1
ATOM 601 C CA . LEU A 1 79 ? 7.163 0.881 -6.163 1.00 91.38 79 LEU A CA 1
ATOM 602 C C . LEU A 1 79 ? 6.593 -0.369 -5.487 1.00 91.38 79 LEU A C 1
ATOM 604 O O . LEU A 1 79 ? 5.447 -0.386 -5.041 1.00 91.38 79 LEU A O 1
ATOM 608 N N . TRP A 1 80 ? 7.420 -1.404 -5.361 1.00 90.38 80 TRP A N 1
ATOM 609 C CA . TRP A 1 80 ? 7.009 -2.668 -4.764 1.00 90.38 80 TRP A CA 1
ATOM 610 C C . TRP A 1 80 ? 6.761 -2.567 -3.260 1.00 90.38 80 TRP A C 1
ATOM 612 O O . TRP A 1 80 ? 5.796 -3.131 -2.752 1.00 90.38 80 TRP A O 1
ATOM 622 N N . LEU A 1 81 ? 7.576 -1.795 -2.539 1.00 88.88 81 LEU A N 1
ATOM 623 C CA . LEU A 1 81 ? 7.401 -1.574 -1.107 1.00 88.88 81 LEU A CA 1
ATOM 624 C C . LEU A 1 81 ? 6.027 -0.980 -0.802 1.00 88.88 81 LEU A C 1
ATOM 626 O O . LEU A 1 81 ? 5.410 -1.364 0.184 1.00 88.88 81 LEU A O 1
ATOM 630 N N . THR A 1 82 ? 5.515 -0.106 -1.665 1.00 89.25 82 THR A N 1
ATOM 631 C CA . THR A 1 82 ? 4.165 0.452 -1.524 1.00 89.25 82 THR A CA 1
ATOM 632 C C . THR A 1 82 ? 3.087 -0.633 -1.596 1.00 89.25 82 THR A C 1
ATOM 634 O O . THR A 1 82 ? 2.191 -0.683 -0.753 1.00 89.25 82 THR A O 1
ATOM 637 N N . VAL A 1 83 ? 3.203 -1.545 -2.565 1.00 88.88 83 VAL A N 1
ATOM 638 C CA . VAL A 1 83 ? 2.313 -2.706 -2.721 1.00 88.88 83 VAL A CA 1
ATOM 639 C C . VAL A 1 83 ? 2.363 -3.588 -1.468 1.00 88.88 83 VAL A C 1
ATOM 641 O O . VAL A 1 83 ? 1.323 -3.941 -0.909 1.00 88.88 83 VAL A O 1
ATOM 644 N N . VAL A 1 84 ? 3.571 -3.877 -0.975 1.00 88.00 84 VAL A N 1
ATOM 645 C CA . VAL A 1 84 ? 3.797 -4.669 0.243 1.00 88.00 84 VAL A CA 1
ATOM 646 C C . VAL A 1 84 ? 3.209 -3.980 1.475 1.00 88.00 84 VAL A C 1
ATOM 648 O O . VAL A 1 84 ? 2.539 -4.626 2.275 1.00 88.00 84 VAL A O 1
ATOM 651 N N . LYS A 1 85 ? 3.419 -2.672 1.641 1.00 88.62 85 LYS A N 1
ATOM 652 C CA . LYS A 1 85 ? 2.904 -1.910 2.785 1.00 88.62 85 LYS A CA 1
ATOM 653 C C . LYS A 1 85 ? 1.385 -1.859 2.792 1.00 88.62 85 LYS A C 1
ATOM 655 O O . LYS A 1 85 ? 0.780 -2.061 3.841 1.00 88.62 85 LYS A O 1
ATOM 660 N N . LEU A 1 86 ? 0.768 -1.670 1.629 1.00 89.50 86 LEU A N 1
ATOM 661 C CA . LEU A 1 86 ? -0.682 -1.728 1.488 1.00 89.50 86 LEU A CA 1
ATOM 662 C C . LEU A 1 86 ? -1.226 -3.108 1.883 1.00 89.50 86 LEU A C 1
ATOM 664 O O . LEU A 1 86 ? -2.181 -3.190 2.653 1.00 89.50 86 LEU A O 1
ATOM 668 N N . ALA A 1 87 ? -0.577 -4.186 1.435 1.00 87.88 87 ALA A N 1
ATOM 669 C CA . ALA A 1 87 ? -0.924 -5.546 1.842 1.00 87.88 87 ALA A CA 1
ATOM 670 C C . ALA A 1 87 ? -0.806 -5.748 3.357 1.00 87.88 87 ALA A C 1
ATOM 672 O O . ALA A 1 87 ? -1.723 -6.281 3.976 1.00 87.88 87 ALA A O 1
ATOM 673 N N . GLN A 1 88 ? 0.294 -5.288 3.958 1.00 88.38 88 GLN A N 1
ATOM 674 C CA . GLN A 1 88 ? 0.532 -5.387 5.398 1.00 88.38 88 GLN A CA 1
ATOM 675 C C . GLN A 1 88 ? -0.544 -4.653 6.198 1.00 88.38 88 GLN A C 1
ATOM 677 O O . GLN A 1 88 ? -1.073 -5.228 7.143 1.00 88.38 88 GLN A O 1
ATOM 682 N N . VAL A 1 89 ? -0.915 -3.431 5.802 1.00 92.06 89 VAL A N 1
ATOM 683 C CA . VAL A 1 89 ? -1.995 -2.668 6.452 1.00 92.06 89 VAL A CA 1
ATOM 684 C C . VAL A 1 89 ? -3.305 -3.458 6.427 1.00 92.06 89 VAL A C 1
ATOM 686 O O . VAL A 1 89 ? -3.948 -3.612 7.464 1.00 92.06 89 VAL A O 1
ATOM 689 N N . ILE A 1 90 ? -3.676 -4.006 5.266 1.00 91.50 90 ILE A N 1
ATOM 690 C CA . ILE A 1 90 ? -4.917 -4.774 5.094 1.00 91.50 90 ILE A CA 1
ATOM 691 C C . ILE A 1 90 ? -4.881 -6.073 5.913 1.00 91.50 90 ILE A C 1
ATOM 693 O O . ILE A 1 90 ? -5.836 -6.381 6.624 1.00 91.50 90 ILE A O 1
ATOM 697 N N . GLN A 1 91 ? -3.780 -6.824 5.860 1.00 89.38 91 GLN A N 1
ATOM 698 C CA . GLN A 1 91 ? -3.644 -8.089 6.583 1.00 89.38 91 GLN A CA 1
ATOM 699 C C . GLN A 1 91 ? -3.588 -7.909 8.097 1.00 89.38 91 GLN A C 1
ATOM 701 O O . GLN A 1 91 ? -4.231 -8.676 8.812 1.00 89.38 91 GLN A O 1
ATOM 706 N N . CYS A 1 92 ? -2.868 -6.898 8.587 1.00 91.69 92 CYS A N 1
ATOM 707 C CA . CYS A 1 92 ? -2.835 -6.565 10.010 1.00 91.69 92 CYS A CA 1
ATOM 708 C C . CYS A 1 92 ? -4.236 -6.199 10.505 1.00 91.69 92 CYS A C 1
ATOM 710 O O . CYS A 1 92 ? -4.672 -6.702 11.537 1.00 91.69 92 CYS A O 1
ATOM 712 N N . ALA A 1 93 ? -4.973 -5.391 9.736 1.00 93.56 93 ALA A N 1
ATOM 713 C CA . ALA A 1 93 ? -6.325 -4.987 10.095 1.00 93.56 93 ALA A CA 1
ATOM 714 C C . ALA A 1 93 ? -7.318 -6.155 10.106 1.00 93.56 93 ALA A C 1
ATOM 716 O O . ALA A 1 93 ? -8.122 -6.252 11.027 1.00 93.56 93 ALA A O 1
ATOM 717 N N . GLY A 1 94 ? -7.265 -7.043 9.109 1.00 91.62 94 GLY A N 1
ATOM 718 C CA . GLY A 1 94 ? -8.184 -8.181 9.002 1.00 91.62 94 GLY A CA 1
ATOM 719 C C . GLY A 1 94 ? -7.902 -9.324 9.983 1.00 91.62 94 GLY A C 1
ATOM 720 O O . GLY A 1 94 ? -8.796 -10.131 10.239 1.00 91.62 94 GLY A O 1
ATOM 721 N N . ASN A 1 95 ? -6.678 -9.390 10.522 1.00 90.31 95 ASN A N 1
ATOM 722 C CA . ASN A 1 95 ? -6.248 -10.384 11.512 1.00 90.31 95 ASN A CA 1
ATOM 723 C C . ASN A 1 95 ? -6.114 -9.821 12.935 1.00 90.31 95 ASN A C 1
ATOM 725 O O . ASN A 1 95 ? -5.736 -10.567 13.834 1.00 90.31 95 ASN A O 1
ATOM 729 N N . ASN A 1 96 ? -6.395 -8.531 13.150 1.00 90.62 96 ASN A N 1
ATOM 730 C CA . ASN A 1 96 ? -6.177 -7.844 14.430 1.00 90.62 96 ASN A CA 1
ATOM 731 C C . ASN A 1 96 ? -4.753 -8.054 14.964 1.00 90.62 96 ASN A C 1
ATOM 733 O O . ASN A 1 96 ? -4.536 -8.374 16.130 1.00 90.62 96 ASN A O 1
ATOM 737 N N . TYR A 1 97 ? -3.784 -7.922 14.061 1.00 90.31 97 TYR A N 1
ATOM 738 C CA . TYR A 1 97 ? -2.389 -8.247 14.303 1.00 90.31 97 TYR A CA 1
ATOM 739 C C . TYR A 1 97 ? -1.546 -6.969 14.314 1.00 90.31 97 TYR A C 1
ATOM 741 O O . TYR A 1 97 ? -1.541 -6.218 13.338 1.00 90.31 97 TYR A O 1
ATOM 749 N N . ASN A 1 98 ? -0.814 -6.740 15.406 1.00 90.06 98 ASN A N 1
ATOM 750 C CA . ASN A 1 98 ? 0.144 -5.647 15.533 1.00 90.06 98 ASN A CA 1
ATOM 751 C C . ASN A 1 98 ? 1.571 -6.169 15.272 1.00 90.06 98 ASN A C 1
ATOM 753 O O . ASN A 1 98 ? 2.086 -6.952 16.076 1.00 90.06 98 ASN A O 1
ATOM 757 N N . PRO A 1 99 ? 2.245 -5.733 14.189 1.00 85.69 99 PRO A N 1
ATOM 758 C CA . PRO A 1 99 ? 3.578 -6.222 13.847 1.00 85.69 99 PRO A CA 1
ATOM 759 C C . PRO A 1 99 ? 4.676 -5.814 14.838 1.00 85.69 99 PRO A C 1
ATOM 761 O O . PRO A 1 99 ? 5.769 -6.363 14.755 1.00 85.69 99 PRO A O 1
ATOM 764 N N . TYR A 1 100 ? 4.415 -4.872 15.750 1.00 84.62 100 TYR A N 1
ATOM 765 C CA . TYR A 1 100 ? 5.398 -4.367 16.714 1.00 84.62 100 TYR A CA 1
ATOM 766 C C . TYR A 1 100 ? 5.308 -5.022 18.099 1.00 84.62 100 TYR A C 1
ATOM 768 O O . TYR A 1 100 ? 6.242 -4.902 18.884 1.00 84.62 100 TYR A O 1
ATOM 776 N N . GLU A 1 101 ? 4.203 -5.709 18.399 1.00 83.06 101 GLU A N 1
ATOM 777 C CA . GLU A 1 101 ? 3.972 -6.397 19.684 1.00 83.06 101 GLU A CA 1
ATOM 778 C C . GLU A 1 101 ? 4.047 -7.922 19.563 1.00 83.06 101 GLU A C 1
ATOM 780 O O . GLU A 1 101 ? 4.163 -8.630 20.565 1.00 83.06 101 GLU A O 1
ATOM 785 N N . ALA A 1 102 ? 3.963 -8.445 18.340 1.00 67.75 102 ALA A N 1
ATOM 786 C CA . ALA A 1 102 ? 4.039 -9.868 18.068 1.00 67.75 102 ALA A CA 1
ATOM 787 C C . ALA A 1 102 ? 5.473 -10.380 18.291 1.00 67.75 102 ALA A C 1
ATOM 789 O O . ALA A 1 102 ? 6.294 -10.414 17.377 1.00 67.75 102 ALA A O 1
ATOM 790 N N . ASN A 1 103 ? 5.756 -10.774 19.533 1.00 64.12 103 ASN A N 1
ATOM 791 C CA . ASN A 1 103 ? 6.970 -11.468 19.962 1.00 64.12 103 ASN A CA 1
ATOM 792 C C . ASN A 1 103 ? 7.077 -12.838 19.255 1.00 64.12 103 ASN A C 1
ATOM 794 O O . ASN A 1 103 ? 6.669 -13.853 19.810 1.00 64.12 103 ASN A O 1
ATOM 798 N N . ASP A 1 104 ? 7.576 -12.857 18.017 1.00 67.69 104 ASP A N 1
ATOM 799 C CA . ASP A 1 104 ? 7.878 -14.038 17.183 1.00 67.69 104 ASP A CA 1
ATOM 800 C C . ASP A 1 104 ? 6.709 -14.754 16.477 1.00 67.69 104 ASP A C 1
ATOM 802 O O . ASP A 1 104 ? 6.924 -15.749 15.778 1.00 67.69 104 ASP A O 1
ATOM 806 N N . HIS A 1 105 ? 5.476 -14.252 16.560 1.00 76.38 105 HIS A N 1
ATOM 807 C CA . HIS A 1 105 ? 4.386 -14.784 15.732 1.00 76.38 105 HIS A CA 1
ATOM 808 C C . HIS A 1 105 ? 4.424 -14.166 14.330 1.00 76.38 105 HIS A C 1
ATOM 810 O O . HIS A 1 105 ? 4.394 -12.950 14.229 1.00 76.38 105 HIS A O 1
ATOM 816 N N . PRO A 1 106 ? 4.468 -14.943 13.232 1.00 81.38 106 PRO A N 1
ATOM 817 C CA . PRO A 1 106 ? 4.418 -14.370 11.891 1.00 81.38 106 PRO A CA 1
ATOM 818 C C . PRO A 1 106 ? 3.019 -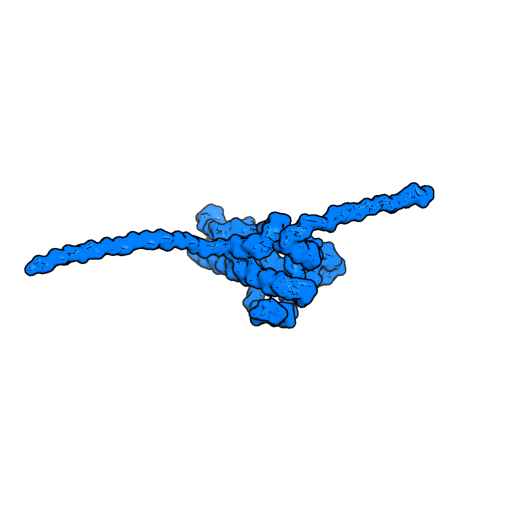13.821 11.571 1.00 81.38 106 PRO A C 1
ATOM 820 O O . PRO A 1 106 ? 2.008 -14.400 11.974 1.00 81.38 106 PRO A O 1
ATOM 823 N N . LEU A 1 107 ? 2.959 -12.743 10.779 1.00 81.12 107 LEU A N 1
ATOM 824 C CA . LEU A 1 107 ? 1.708 -12.218 10.224 1.00 81.12 107 LEU A CA 1
ATOM 825 C C . LEU A 1 107 ? 0.987 -13.327 9.428 1.00 81.12 107 LEU A C 1
ATOM 827 O O . LEU A 1 107 ? 1.597 -13.898 8.515 1.00 81.12 107 LEU A O 1
ATOM 831 N N . PRO A 1 108 ? -0.288 -13.639 9.729 1.00 81.88 108 PRO A N 1
ATOM 832 C CA . PRO A 1 108 ? -1.034 -14.637 8.974 1.00 81.88 108 PRO A CA 1
ATOM 833 C C . PRO A 1 108 ? -1.133 -14.276 7.489 1.00 81.88 108 PRO A C 1
ATOM 835 O O . PRO A 1 108 ? -1.498 -13.158 7.132 1.00 81.88 108 PRO A O 1
ATOM 838 N N . LEU A 1 109 ? -0.853 -15.250 6.618 1.00 78.94 109 LEU A N 1
ATOM 839 C CA . LEU A 1 109 ? -0.847 -15.053 5.161 1.00 78.94 109 LEU A CA 1
ATOM 840 C C . LEU A 1 109 ? -2.242 -14.794 4.572 1.00 78.94 109 LEU A C 1
ATOM 842 O O . LEU A 1 109 ? -2.357 -14.263 3.469 1.00 78.94 109 LEU A O 1
ATOM 846 N N . SER A 1 110 ? -3.294 -15.188 5.287 1.00 83.12 110 SER A N 1
ATOM 847 C CA . SER A 1 110 ? -4.688 -15.058 4.868 1.00 83.12 110 SER A CA 1
ATOM 848 C C . SER A 1 110 ? -5.490 -14.265 5.889 1.00 83.12 110 SER A C 1
ATOM 850 O O . SER A 1 110 ? -5.261 -14.379 7.090 1.00 83.12 110 SER A O 1
ATOM 852 N N . ILE A 1 111 ? -6.476 -13.513 5.409 1.00 86.94 111 ILE A N 1
ATOM 853 C CA . ILE A 1 111 ? -7.501 -12.887 6.248 1.00 86.94 111 ILE A CA 1
ATOM 854 C C . ILE A 1 111 ? -8.698 -13.844 6.310 1.00 86.94 111 ILE A C 1
ATOM 856 O O . ILE A 1 111 ? -9.081 -14.370 5.262 1.00 86.94 111 ILE A O 1
ATOM 860 N N . PRO A 1 112 ? -9.306 -14.081 7.485 1.00 87.94 112 PRO A N 1
ATOM 861 C CA . PRO A 1 112 ? -10.477 -14.942 7.591 1.00 87.94 112 PRO A CA 1
ATOM 862 C C . PRO A 1 112 ? -11.634 -14.473 6.697 1.00 87.94 112 PRO A C 1
ATOM 864 O O . PRO A 1 112 ? -11.999 -13.297 6.703 1.00 87.94 112 PRO A O 1
ATOM 867 N N . ASP A 1 113 ? -12.290 -15.407 6.002 1.00 86.69 113 ASP A N 1
ATOM 868 C CA . ASP A 1 113 ? -13.497 -15.147 5.197 1.00 86.69 113 ASP A CA 1
ATOM 869 C C . ASP A 1 113 ? -14.574 -14.376 5.966 1.00 86.69 113 ASP A C 1
ATOM 871 O O . ASP A 1 113 ? -15.265 -13.521 5.411 1.00 86.69 113 ASP A O 1
ATOM 875 N N . ALA A 1 114 ? -14.727 -14.692 7.255 1.00 87.25 114 ALA A N 1
ATOM 876 C CA . ALA A 1 114 ? -15.685 -14.035 8.132 1.00 87.25 114 ALA A CA 1
ATOM 877 C C . ALA A 1 114 ? -15.427 -12.523 8.233 1.00 87.25 114 ALA A C 1
ATOM 879 O O . ALA A 1 114 ? -16.389 -11.756 8.247 1.00 87.25 114 ALA A O 1
ATOM 880 N N . SER A 1 115 ? -14.161 -12.089 8.226 1.00 88.44 115 SER A N 1
ATOM 881 C CA . SER A 1 115 ? -13.795 -10.671 8.236 1.00 88.44 115 SER A CA 1
ATOM 882 C C . SER A 1 115 ? -14.264 -9.985 6.952 1.00 88.44 115 SER A C 1
ATOM 884 O O . SER A 1 115 ? -14.904 -8.940 7.018 1.00 88.44 115 SER A O 1
ATOM 886 N N . PHE A 1 116 ? -14.043 -10.576 5.772 1.00 88.38 116 PHE A N 1
ATOM 887 C CA . PHE A 1 116 ? -14.536 -9.998 4.511 1.00 88.38 116 PHE A CA 1
ATOM 888 C C . PHE A 1 116 ? -16.064 -9.891 4.479 1.00 88.38 116 PHE A C 1
ATOM 890 O O . PHE A 1 116 ? -16.614 -8.826 4.179 1.00 88.38 116 PHE A O 1
ATOM 897 N N . ARG A 1 117 ? -16.757 -10.964 4.881 1.00 88.19 117 ARG A N 1
ATOM 898 C CA . ARG A 1 117 ? -18.224 -10.977 4.943 1.00 88.19 117 ARG A CA 1
ATOM 899 C C . ARG A 1 117 ? -18.766 -9.943 5.926 1.00 88.19 117 ARG A C 1
ATOM 901 O O . ARG A 1 117 ? -19.808 -9.356 5.644 1.00 88.19 117 ARG A O 1
ATOM 908 N N . SER A 1 118 ? -18.063 -9.671 7.032 1.00 89.12 118 SER A N 1
ATOM 909 C CA . SER A 1 118 ? -18.501 -8.680 8.023 1.00 89.12 118 SER A CA 1
ATOM 910 C C . SER A 1 118 ? -18.637 -7.288 7.407 1.00 89.12 118 SER A C 1
ATOM 912 O O . SER A 1 118 ? -19.571 -6.567 7.734 1.00 89.12 118 SER A O 1
ATOM 914 N N . ILE A 1 119 ? -17.763 -6.912 6.470 1.00 87.75 119 ILE A N 1
ATOM 915 C CA . ILE A 1 119 ? -17.806 -5.633 5.743 1.00 87.75 119 ILE A CA 1
ATOM 916 C C . ILE A 1 119 ? -18.510 -5.739 4.381 1.00 87.75 119 ILE A C 1
ATOM 918 O O . ILE A 1 119 ? -18.385 -4.836 3.554 1.00 87.75 119 ILE A O 1
ATOM 922 N N . GLY A 1 120 ? -19.274 -6.808 4.132 1.00 83.88 120 GLY A N 1
ATOM 923 C CA . GLY A 1 120 ? -20.066 -6.984 2.910 1.00 83.88 120 GLY A CA 1
ATOM 924 C C . GLY A 1 120 ? -19.222 -7.078 1.638 1.00 83.88 120 GLY A C 1
ATOM 925 O O . GLY A 1 120 ? -19.627 -6.556 0.596 1.00 83.88 120 GLY A O 1
ATOM 926 N N . PHE A 1 121 ? -18.028 -7.658 1.744 1.00 81.88 121 PHE A N 1
ATOM 927 C CA . PHE A 1 121 ? -17.164 -7.962 0.612 1.00 81.88 121 PHE A CA 1
ATOM 928 C C . PHE A 1 121 ? -16.995 -9.470 0.474 1.00 81.88 121 PHE A C 1
ATOM 930 O O . PHE A 1 121 ? -16.937 -10.199 1.466 1.00 81.88 121 PHE A O 1
ATOM 937 N N . ASP A 1 122 ? -16.871 -9.921 -0.768 1.00 77.44 122 ASP A N 1
ATOM 938 C CA . ASP A 1 122 ? -16.322 -11.242 -1.038 1.00 77.44 122 ASP A CA 1
ATOM 939 C C . ASP A 1 122 ? -14.825 -11.241 -0.701 1.00 77.44 122 ASP A C 1
ATOM 941 O O . ASP A 1 122 ? -14.183 -10.182 -0.786 1.00 77.44 122 ASP A O 1
ATOM 945 N N . PRO A 1 123 ? -14.249 -12.395 -0.311 1.00 68.62 123 PRO A N 1
ATOM 946 C CA . PRO A 1 123 ? -12.813 -12.519 -0.145 1.00 68.62 123 PRO A CA 1
ATOM 947 C C . PRO A 1 123 ? -12.115 -11.985 -1.387 1.00 68.62 123 PRO A C 1
ATOM 949 O O . PRO A 1 123 ? -12.308 -12.480 -2.500 1.00 68.62 123 PRO A O 1
ATOM 952 N N . LEU A 1 124 ? -11.320 -10.938 -1.202 1.00 65.19 124 LEU A N 1
ATOM 953 C CA . LEU A 1 124 ? -10.483 -10.460 -2.279 1.00 65.19 124 LEU A CA 1
ATOM 954 C C . LEU A 1 124 ? -9.499 -11.583 -2.604 1.00 65.19 124 LEU A C 1
ATOM 956 O O . LEU A 1 124 ? -8.684 -11.955 -1.757 1.00 65.19 124 LEU A O 1
ATOM 960 N N . ILE A 1 125 ? -9.525 -12.080 -3.843 1.00 54.78 125 ILE A N 1
ATOM 961 C CA . ILE A 1 125 ? -8.370 -12.785 -4.402 1.00 54.78 125 ILE A CA 1
ATOM 962 C C . ILE A 1 125 ? -7.318 -11.709 -4.638 1.00 54.78 125 ILE A C 1
ATOM 964 O O . ILE A 1 125 ? -7.151 -11.178 -5.731 1.00 54.78 125 ILE A O 1
ATOM 968 N N . LEU A 1 126 ? -6.671 -11.312 -3.554 1.00 54.25 126 LEU A N 1
ATOM 969 C CA . LEU A 1 126 ? -5.485 -10.497 -3.577 1.00 54.25 126 LEU A CA 1
ATOM 970 C C . LEU A 1 126 ? -4.351 -11.398 -4.069 1.00 54.25 126 LEU A C 1
ATOM 972 O O . LEU A 1 126 ? -3.917 -12.273 -3.321 1.00 54.25 126 LEU A O 1
ATOM 976 N N . PRO A 1 127 ? -3.758 -11.146 -5.245 1.00 47.66 127 PRO A N 1
ATOM 977 C CA . PRO A 1 127 ? -2.380 -11.535 -5.477 1.00 47.66 127 PRO A CA 1
ATOM 978 C C . PRO A 1 127 ? -1.419 -10.617 -4.697 1.00 47.66 127 PRO A C 1
ATOM 980 O O . PRO A 1 127 ? -0.244 -10.545 -5.040 1.00 47.66 127 PRO A O 1
ATOM 983 N N . LEU A 1 128 ? -1.861 -9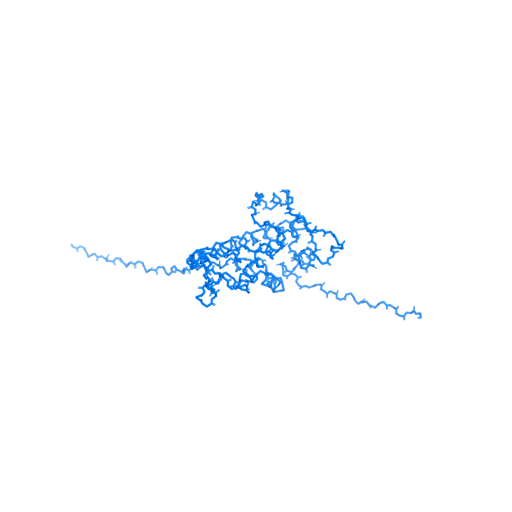.934 -3.625 1.00 51.59 128 LEU A N 1
ATOM 984 C CA . LEU A 1 128 ? -0.959 -9.479 -2.563 1.00 51.59 128 LEU A CA 1
ATOM 985 C C . LEU A 1 128 ? -0.545 -10.698 -1.747 1.00 51.59 128 LEU A C 1
ATOM 987 O O . LEU A 1 128 ? -0.783 -10.800 -0.544 1.00 51.59 128 LEU A O 1
ATOM 991 N N . VAL A 1 129 ? 0.063 -11.657 -2.435 1.00 46.69 129 VAL A N 1
ATOM 992 C CA . VAL A 1 129 ? 0.840 -12.661 -1.756 1.00 46.69 129 VAL A CA 1
ATOM 993 C C . VAL A 1 129 ? 1.971 -11.857 -1.140 1.00 46.69 129 VAL A C 1
ATOM 995 O O . VAL A 1 129 ? 2.841 -11.344 -1.847 1.00 46.69 129 VAL A O 1
ATOM 998 N N . LEU A 1 130 ? 1.957 -11.740 0.186 1.00 51.09 130 LEU A N 1
ATOM 999 C CA . LEU A 1 130 ? 3.192 -11.613 0.941 1.00 51.09 130 LEU A CA 1
ATOM 1000 C C . LEU A 1 130 ? 3.974 -12.919 0.725 1.00 51.09 130 LEU A C 1
ATOM 1002 O O . LEU A 1 130 ? 4.199 -13.700 1.643 1.00 51.09 130 LEU A O 1
ATOM 1006 N N . PHE A 1 131 ? 4.393 -13.172 -0.520 1.00 45.16 131 PHE A N 1
ATOM 1007 C CA . PHE A 1 131 ? 5.650 -13.851 -0.727 1.00 45.16 131 PHE A CA 1
ATOM 1008 C C . PHE A 1 131 ? 6.656 -12.992 0.033 1.00 45.16 131 PHE A C 1
ATOM 1010 O O . PHE A 1 131 ? 6.474 -11.766 0.097 1.00 45.16 131 PHE A O 1
ATOM 1017 N N . PRO A 1 132 ? 7.663 -13.600 0.675 1.00 50.56 132 PRO A N 1
ATOM 1018 C CA . PRO A 1 132 ? 8.675 -12.828 1.373 1.00 50.56 132 PRO A CA 1
ATOM 1019 C C . PRO A 1 132 ? 9.072 -11.643 0.490 1.00 50.56 132 PRO A C 1
ATOM 1021 O O . PRO A 1 132 ? 9.189 -11.796 -0.730 1.00 50.56 132 PRO A O 1
ATOM 1024 N N . ALA A 1 133 ? 9.232 -10.459 1.092 1.00 54.97 133 ALA A N 1
ATOM 1025 C CA . ALA A 1 133 ? 9.570 -9.202 0.409 1.00 54.97 133 ALA A CA 1
ATOM 1026 C C . ALA A 1 133 ? 10.793 -9.305 -0.539 1.00 54.97 133 ALA A C 1
ATOM 1028 O O . ALA A 1 133 ? 11.133 -8.357 -1.237 1.00 54.97 133 ALA A O 1
ATOM 1029 N N . THR A 1 134 ? 11.449 -10.464 -0.559 1.00 57.25 134 THR A N 1
ATOM 1030 C CA . THR A 1 134 ? 12.553 -10.893 -1.398 1.00 57.25 134 THR A CA 1
ATOM 1031 C C . THR A 1 134 ? 12.230 -11.007 -2.890 1.00 57.25 134 THR A C 1
ATOM 1033 O O . THR A 1 134 ? 13.162 -10.857 -3.676 1.00 57.25 134 THR A O 1
ATOM 1036 N N . ILE A 1 135 ? 10.980 -11.235 -3.328 1.00 77.62 135 ILE A N 1
ATOM 1037 C CA . ILE A 1 135 ? 10.669 -11.328 -4.773 1.00 77.62 135 ILE A CA 1
ATOM 1038 C C . ILE A 1 135 ? 9.937 -10.074 -5.254 1.00 77.62 135 ILE A C 1
ATOM 1040 O O . ILE A 1 135 ? 8.716 -9.968 -5.169 1.00 77.62 135 ILE A O 1
ATOM 1044 N N . ASN A 1 136 ? 10.702 -9.128 -5.797 1.00 87.56 136 ASN A N 1
ATOM 1045 C CA . ASN A 1 136 ? 10.180 -7.936 -6.457 1.00 87.56 136 ASN A CA 1
ATOM 1046 C C . ASN A 1 136 ? 10.113 -8.168 -7.984 1.00 87.56 136 ASN A C 1
ATOM 1048 O O . ASN A 1 136 ? 11.164 -8.226 -8.634 1.00 87.56 136 ASN A O 1
ATOM 1052 N N . PRO A 1 137 ? 8.911 -8.278 -8.587 1.00 87.44 137 PRO A N 1
ATOM 1053 C CA . PRO A 1 137 ? 8.760 -8.560 -10.015 1.00 87.44 137 PRO A CA 1
ATOM 1054 C C . PRO A 1 137 ? 9.291 -7.435 -10.912 1.00 87.44 137 PRO A C 1
ATOM 1056 O O . PRO A 1 137 ? 9.600 -7.687 -12.073 1.00 87.44 137 PRO A O 1
ATOM 1059 N N . LEU A 1 138 ? 9.454 -6.215 -10.389 1.00 91.75 138 LEU A N 1
ATOM 1060 C CA . LEU A 1 138 ? 9.976 -5.067 -11.134 1.00 91.75 138 LEU A CA 1
ATOM 1061 C C . LEU A 1 138 ? 11.504 -5.101 -11.304 1.00 91.75 138 LEU A C 1
ATOM 1063 O O . LEU A 1 138 ? 12.041 -4.340 -12.104 1.00 91.75 138 LEU A O 1
ATOM 1067 N N . LEU A 1 139 ? 12.214 -5.988 -10.592 1.00 92.38 139 LEU A N 1
ATOM 1068 C CA . LEU A 1 139 ? 13.667 -6.172 -10.741 1.00 92.38 139 LEU A CA 1
ATOM 1069 C C . LEU A 1 139 ? 14.050 -7.088 -11.911 1.00 92.38 139 LEU A C 1
ATOM 1071 O O . LEU A 1 139 ? 15.239 -7.227 -12.237 1.00 92.38 139 LEU A O 1
ATOM 1075 N N . ARG A 1 140 ? 13.073 -7.750 -12.538 1.00 92.44 140 ARG A N 1
ATOM 1076 C CA . ARG A 1 140 ? 13.328 -8.638 -13.676 1.00 92.44 140 ARG A CA 1
ATOM 1077 C C . ARG A 1 140 ? 13.797 -7.842 -14.904 1.00 92.44 140 ARG A C 1
ATOM 1079 O O . ARG A 1 140 ? 13.470 -6.665 -15.031 1.00 92.44 140 ARG A O 1
ATOM 1086 N N . PRO A 1 141 ? 14.570 -8.454 -15.814 1.00 94.81 141 PRO A N 1
ATOM 1087 C CA . PRO A 1 141 ? 14.820 -7.871 -17.125 1.00 94.81 141 PRO A CA 1
ATOM 1088 C C . PRO A 1 141 ? 13.554 -7.888 -17.989 1.00 94.81 141 PRO A C 1
ATOM 1090 O O . PRO A 1 141 ? 12.786 -8.851 -17.975 1.00 94.81 141 PRO A O 1
ATOM 1093 N N . PHE A 1 142 ? 13.371 -6.823 -18.761 1.00 95.50 142 PHE A N 1
ATOM 1094 C CA . PHE A 1 142 ? 12.277 -6.624 -19.703 1.00 95.50 142 PHE A CA 1
ATOM 1095 C C . PHE A 1 142 ? 12.814 -6.553 -21.138 1.00 95.50 142 PHE A C 1
ATOM 1097 O O . PHE A 1 142 ? 13.930 -6.072 -21.357 1.00 95.50 142 PHE A O 1
ATOM 1104 N N . PRO A 1 143 ? 12.024 -6.996 -22.131 1.00 95.50 143 PRO A N 1
ATOM 1105 C CA . PRO A 1 143 ? 12.441 -6.993 -23.533 1.00 95.50 143 PRO A CA 1
ATOM 1106 C C . PRO A 1 143 ? 12.446 -5.591 -24.160 1.00 95.50 143 PRO A C 1
ATOM 1108 O O . PRO A 1 143 ? 13.046 -5.389 -25.211 1.00 95.50 143 PRO A O 1
ATOM 1111 N N . SER A 1 144 ? 11.756 -4.618 -23.559 1.00 95.56 144 SER A N 1
ATOM 1112 C CA . SER A 1 144 ? 11.622 -3.267 -24.105 1.00 95.56 144 SER A CA 1
ATOM 1113 C C . SER A 1 144 ? 11.244 -2.250 -23.022 1.00 95.56 144 SER A C 1
ATOM 1115 O O . SER A 1 144 ? 10.731 -2.620 -21.964 1.00 95.56 144 SER A O 1
ATOM 1117 N N . ILE A 1 145 ? 11.470 -0.961 -23.296 1.00 95.31 145 ILE A N 1
ATOM 1118 C CA . ILE A 1 145 ? 11.022 0.146 -22.433 1.00 95.31 145 ILE A CA 1
ATOM 1119 C C . ILE A 1 145 ? 9.488 0.159 -22.268 1.00 95.31 145 ILE A C 1
ATOM 1121 O O . ILE A 1 145 ? 9.039 0.200 -21.124 1.00 95.31 145 ILE A O 1
ATOM 1125 N N . PRO A 1 146 ? 8.671 0.016 -23.336 1.00 96.44 146 PRO A N 1
ATOM 1126 C CA . PRO A 1 146 ? 7.215 -0.067 -23.190 1.00 96.44 146 PRO A CA 1
ATOM 1127 C C . PRO A 1 146 ? 6.740 -1.202 -22.274 1.00 96.44 146 PRO A C 1
ATOM 1129 O O . PRO A 1 146 ? 5.746 -1.047 -21.574 1.00 96.44 146 PRO A O 1
ATOM 1132 N N . ALA A 1 147 ? 7.458 -2.331 -22.224 1.00 95.44 147 ALA A N 1
ATOM 1133 C CA . ALA A 1 147 ? 7.119 -3.419 -21.306 1.00 95.44 147 ALA A CA 1
ATOM 1134 C C . ALA A 1 147 ? 7.334 -3.033 -19.828 1.00 95.44 147 ALA A C 1
ATOM 1136 O O . ALA A 1 147 ? 6.580 -3.480 -18.965 1.00 95.44 147 ALA A O 1
ATOM 1137 N N . ILE A 1 148 ? 8.331 -2.189 -19.528 1.00 95.75 148 ILE A N 1
ATOM 1138 C CA . ILE A 1 148 ? 8.527 -1.619 -18.184 1.00 95.75 148 ILE A CA 1
ATOM 1139 C C . ILE A 1 148 ? 7.379 -0.664 -17.855 1.00 95.75 148 ILE A C 1
ATOM 1141 O O . ILE A 1 148 ? 6.804 -0.748 -16.772 1.00 95.75 148 ILE A O 1
ATOM 1145 N N . GLU A 1 149 ? 7.035 0.229 -18.783 1.00 95.31 149 GLU A N 1
ATOM 1146 C CA . GLU A 1 149 ? 5.938 1.190 -18.615 1.00 95.31 149 GLU A CA 1
ATOM 1147 C C . GLU A 1 149 ? 4.605 0.489 -18.345 1.00 95.31 149 GLU A C 1
ATOM 1149 O O . GLU A 1 149 ? 3.879 0.879 -17.430 1.00 95.31 149 GLU A O 1
ATOM 1154 N N . GLU A 1 150 ? 4.305 -0.574 -19.093 1.00 94.56 150 GLU A N 1
ATOM 1155 C CA . GLU A 1 150 ? 3.101 -1.377 -18.904 1.00 94.56 150 GLU A CA 1
ATOM 1156 C C . GLU A 1 150 ? 3.077 -2.052 -17.525 1.00 94.56 150 GLU A C 1
ATOM 1158 O O . GLU A 1 150 ? 2.066 -1.984 -16.824 1.00 94.56 150 GLU A O 1
ATOM 1163 N N . GLU A 1 151 ? 4.185 -2.663 -17.094 1.00 93.31 151 GLU A N 1
ATOM 1164 C CA . GLU A 1 151 ? 4.268 -3.318 -15.784 1.00 93.31 151 GLU A CA 1
ATOM 1165 C C . GLU A 1 151 ? 4.120 -2.312 -14.633 1.00 93.31 151 GLU A C 1
ATOM 1167 O O . GLU A 1 151 ? 3.356 -2.541 -13.694 1.00 93.31 151 GLU A O 1
ATOM 1172 N N . VAL A 1 152 ? 4.790 -1.159 -14.722 1.00 93.81 152 VAL A N 1
ATOM 1173 C CA . VAL A 1 152 ? 4.650 -0.072 -13.743 1.00 93.81 152 VAL A CA 1
ATOM 1174 C C . VAL A 1 152 ? 3.216 0.456 -13.727 1.00 93.81 152 VAL A C 1
ATOM 1176 O O . VAL A 1 152 ? 2.653 0.657 -12.651 1.00 93.81 152 VAL A O 1
ATOM 1179 N N . CYS A 1 153 ? 2.589 0.633 -14.893 1.00 92.69 1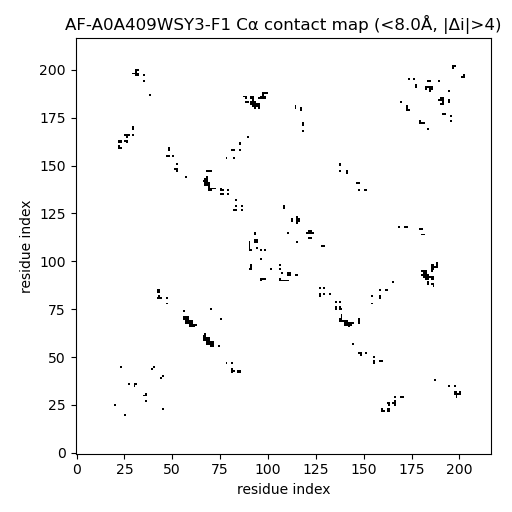53 CYS A N 1
ATOM 1180 C CA . CYS A 1 153 ? 1.196 1.063 -14.991 1.00 92.69 153 CYS A CA 1
ATOM 1181 C C . CYS A 1 153 ? 0.249 0.072 -14.298 1.00 92.69 153 CYS A C 1
ATOM 1183 O O . CYS A 1 153 ? -0.610 0.494 -13.522 1.00 92.69 153 CYS A O 1
ATOM 1185 N N . ARG A 1 154 ? 0.444 -1.239 -14.498 1.00 89.19 154 ARG A N 1
ATOM 1186 C CA . ARG A 1 154 ? -0.326 -2.283 -13.801 1.00 89.19 154 ARG A CA 1
ATOM 1187 C C . ARG A 1 154 ? -0.151 -2.198 -12.288 1.00 89.19 154 ARG A C 1
ATOM 1189 O O . ARG A 1 154 ? -1.143 -2.246 -11.567 1.00 89.19 154 ARG A O 1
ATOM 1196 N N . VAL A 1 155 ? 1.079 -2.023 -11.797 1.00 89.75 155 VAL A N 1
ATOM 1197 C CA . VAL A 1 155 ? 1.344 -1.846 -10.359 1.00 89.75 155 VAL A CA 1
ATOM 1198 C C . VAL A 1 155 ? 0.609 -0.621 -9.810 1.00 89.75 155 VAL A C 1
ATOM 1200 O O . VAL A 1 155 ? -0.073 -0.727 -8.792 1.00 89.75 155 VAL A O 1
ATOM 1203 N N . VAL A 1 156 ? 0.678 0.520 -10.498 1.00 90.88 156 VAL A N 1
ATOM 1204 C CA . VAL A 1 156 ? -0.0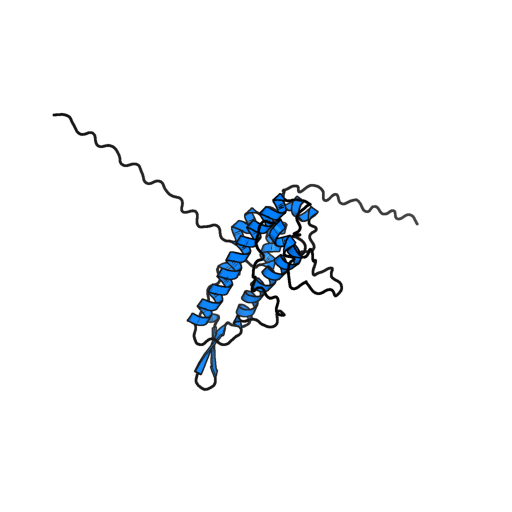26 1.747 -10.090 1.00 90.88 156 VAL A CA 1
ATOM 1205 C C . VAL A 1 156 ? -1.543 1.539 -10.056 1.00 90.88 156 VAL A C 1
ATOM 1207 O O . VAL A 1 156 ? -2.190 1.918 -9.081 1.00 90.88 156 VAL A O 1
ATOM 1210 N N . GLN A 1 157 ? -2.116 0.886 -11.070 1.00 88.06 157 GLN A N 1
ATOM 1211 C CA . GLN A 1 157 ? -3.547 0.566 -11.115 1.00 88.06 157 GLN A CA 1
ATOM 1212 C C . GLN A 1 157 ? -3.965 -0.365 -9.974 1.00 88.06 157 GLN A C 1
ATOM 1214 O O . GLN A 1 157 ? -4.992 -0.127 -9.338 1.00 88.06 157 GLN A O 1
ATOM 1219 N N . ILE A 1 158 ? -3.158 -1.388 -9.672 1.00 85.88 158 ILE A N 1
ATOM 1220 C CA . ILE A 1 158 ? -3.375 -2.275 -8.525 1.00 85.88 158 ILE A CA 1
ATOM 1221 C C . ILE A 1 158 ? -3.417 -1.443 -7.244 1.00 85.88 158 ILE A C 1
ATOM 1223 O O . ILE A 1 158 ? -4.400 -1.520 -6.511 1.00 85.88 158 ILE A O 1
ATOM 1227 N N . VAL A 1 159 ? -2.407 -0.609 -6.988 1.00 88.44 159 VAL A N 1
ATOM 1228 C CA . VAL A 1 159 ? -2.369 0.243 -5.788 1.00 88.44 159 VAL A CA 1
ATOM 1229 C C . VAL A 1 159 ? -3.603 1.150 -5.725 1.00 88.44 159 VAL A C 1
ATOM 1231 O O . VAL A 1 159 ? -4.250 1.235 -4.682 1.00 88.44 159 VAL A O 1
ATOM 1234 N N . GLN A 1 160 ? -3.989 1.767 -6.842 1.00 89.50 160 GLN A N 1
ATOM 1235 C CA . GLN A 1 160 ? -5.149 2.652 -6.916 1.00 89.50 160 GLN A CA 1
ATOM 1236 C C . GLN A 1 160 ? -6.457 1.941 -6.540 1.00 89.50 160 GLN A C 1
ATOM 1238 O O . GLN A 1 160 ? -7.199 2.439 -5.692 1.00 89.50 160 GLN A O 1
ATOM 1243 N N . VAL A 1 161 ? -6.732 0.777 -7.136 1.00 86.94 161 VAL A N 1
ATOM 1244 C CA . VAL A 1 161 ? -7.937 -0.019 -6.844 1.00 86.94 161 VAL A CA 1
ATOM 1245 C C . VAL A 1 161 ? -7.972 -0.427 -5.372 1.00 86.94 161 VAL A C 1
ATOM 1247 O O . VAL A 1 161 ? -9.012 -0.329 -4.724 1.00 86.94 161 VAL A O 1
ATOM 1250 N N . HIS A 1 162 ? -6.831 -0.825 -4.812 1.00 87.06 162 HIS A N 1
ATOM 1251 C CA . HIS A 1 162 ? -6.759 -1.261 -3.421 1.00 87.06 162 HIS A CA 1
ATOM 1252 C C . HIS A 1 162 ? -6.903 -0.108 -2.426 1.00 87.06 162 HIS A C 1
ATOM 1254 O O . HIS A 1 162 ? -7.513 -0.299 -1.380 1.00 87.06 162 HIS A O 1
ATOM 1260 N N . ILE A 1 163 ? -6.424 1.097 -2.744 1.00 91.06 163 ILE A N 1
ATOM 1261 C CA . ILE A 1 163 ? -6.677 2.288 -1.919 1.00 91.06 163 ILE A CA 1
ATOM 1262 C C . ILE A 1 163 ? -8.168 2.654 -1.935 1.00 91.06 163 ILE A C 1
ATOM 1264 O O . ILE A 1 163 ? -8.727 2.991 -0.892 1.00 91.06 163 ILE A O 1
ATOM 1268 N N . GLN A 1 164 ? -8.835 2.565 -3.091 1.00 89.62 164 GLN A N 1
ATOM 1269 C CA . GLN A 1 164 ? -10.284 2.793 -3.171 1.00 89.62 164 GLN A CA 1
ATOM 1270 C C . GLN A 1 164 ? -11.051 1.751 -2.357 1.00 89.62 164 GLN A C 1
ATOM 1272 O O . GLN A 1 164 ? -11.927 2.100 -1.565 1.00 89.62 164 GLN A O 1
ATOM 1277 N N . TRP A 1 165 ? -10.683 0.477 -2.502 1.00 90.38 165 TRP A N 1
ATOM 1278 C CA . TRP A 1 165 ? -11.253 -0.596 -1.698 1.00 90.38 165 TRP A CA 1
ATOM 1279 C C . TRP A 1 165 ? -11.039 -0.348 -0.201 1.00 90.38 165 TRP A C 1
ATOM 1281 O O . TRP A 1 165 ? -11.993 -0.434 0.567 1.00 90.38 165 TRP A O 1
ATOM 1291 N N . LEU A 1 166 ? -9.825 0.040 0.200 1.00 92.56 166 LEU A N 1
ATOM 1292 C CA . LEU A 1 166 ? -9.464 0.357 1.580 1.00 92.56 166 LEU A CA 1
ATOM 1293 C C . LEU A 1 166 ? -10.357 1.464 2.153 1.00 92.56 166 LEU A C 1
ATOM 1295 O O . LEU A 1 166 ? -10.871 1.321 3.258 1.00 92.56 166 LEU A O 1
ATOM 1299 N N . ALA A 1 167 ? -10.599 2.536 1.395 1.00 93.12 167 ALA A N 1
ATOM 1300 C CA . ALA A 1 167 ? -11.490 3.615 1.817 1.00 93.12 167 ALA A CA 1
ATOM 1301 C C . ALA A 1 167 ? -12.916 3.100 2.096 1.00 93.12 167 ALA A C 1
ATOM 1303 O O . ALA A 1 167 ? -13.497 3.396 3.144 1.00 93.12 167 ALA A O 1
ATOM 1304 N N . VAL A 1 168 ? -13.468 2.281 1.194 1.00 92.06 168 VAL A N 1
ATOM 1305 C CA . VAL A 1 168 ? -14.802 1.687 1.375 1.00 92.06 168 VAL A CA 1
ATOM 1306 C C . VAL A 1 168 ? -14.819 0.717 2.559 1.00 92.06 168 VAL A C 1
ATOM 1308 O O . VAL A 1 168 ? -15.750 0.752 3.363 1.00 92.06 168 VAL A O 1
ATOM 1311 N N . ALA A 1 169 ? -13.794 -0.122 2.698 1.00 92.44 169 ALA A N 1
ATOM 1312 C CA . ALA A 1 169 ? -13.674 -1.097 3.773 1.00 92.44 169 ALA A CA 1
ATOM 1313 C C . ALA A 1 169 ? -13.604 -0.414 5.147 1.00 92.44 169 ALA A C 1
ATOM 1315 O O . ALA A 1 169 ? -14.394 -0.749 6.027 1.00 92.44 169 ALA A O 1
ATOM 1316 N N . ILE A 1 170 ? -12.766 0.619 5.300 1.00 95.19 170 ILE A N 1
ATOM 1317 C CA . ILE A 1 170 ? -12.690 1.429 6.525 1.00 95.19 170 ILE A CA 1
ATOM 1318 C C . ILE A 1 170 ? -14.042 2.075 6.824 1.00 95.19 170 ILE A C 1
ATOM 1320 O O . ILE A 1 170 ? -14.520 1.997 7.953 1.00 95.19 170 ILE A O 1
ATOM 1324 N N . SER A 1 171 ? -14.698 2.671 5.825 1.00 94.62 171 SER A N 1
ATOM 1325 C CA . SER A 1 171 ? -16.013 3.291 6.014 1.00 94.62 171 SER A CA 1
ATOM 1326 C C . SER A 1 171 ? -17.058 2.293 6.531 1.00 94.62 171 SER A C 1
ATOM 1328 O O . SER A 1 171 ? -17.805 2.610 7.459 1.00 94.62 171 SER A O 1
ATOM 1330 N N . ARG A 1 172 ? -17.081 1.068 5.991 1.00 94.19 172 ARG A N 1
ATOM 1331 C CA . ARG A 1 172 ? -17.994 0.005 6.438 1.00 94.19 172 ARG A CA 1
ATOM 1332 C C . ARG A 1 172 ? -17.638 -0.540 7.822 1.00 94.19 172 ARG A C 1
ATOM 1334 O O . ARG A 1 172 ? -18.547 -0.797 8.606 1.00 94.19 172 ARG A O 1
ATOM 1341 N N . SER A 1 173 ? -16.353 -0.672 8.145 1.00 94.94 173 SER A N 1
ATOM 1342 C CA . SER A 1 173 ? -15.892 -1.034 9.492 1.00 94.94 173 SER A CA 1
ATOM 1343 C C . SER A 1 173 ? -16.302 0.011 10.528 1.00 94.94 173 SER A C 1
ATOM 1345 O O . SER A 1 173 ? -16.824 -0.335 11.582 1.00 94.94 173 SER A O 1
ATOM 1347 N N . LEU A 1 174 ? -16.147 1.299 10.214 1.00 93.94 174 LEU A N 1
ATOM 1348 C CA . LEU A 1 174 ? -16.578 2.391 11.089 1.00 93.94 174 LEU A CA 1
ATOM 1349 C C . LEU A 1 174 ? -18.094 2.376 11.324 1.00 93.94 174 LEU A C 1
ATOM 1351 O O . LEU A 1 174 ? -18.534 2.629 12.442 1.00 93.94 174 LEU A O 1
ATOM 1355 N N . ALA A 1 175 ? -18.893 2.026 10.311 1.00 92.94 175 ALA A N 1
ATOM 1356 C CA . ALA A 1 175 ? -20.343 1.877 10.459 1.00 92.94 175 ALA A CA 1
ATOM 1357 C C . ALA A 1 175 ? -20.744 0.732 11.413 1.00 92.94 175 ALA A C 1
ATOM 1359 O O . ALA A 1 175 ? -21.822 0.780 12.000 1.00 92.94 175 ALA A O 1
ATOM 1360 N N . GLN A 1 176 ? -19.882 -0.275 11.597 1.00 92.81 176 GLN A N 1
ATOM 1361 C CA . GLN A 1 176 ? -20.069 -1.354 12.581 1.00 92.81 176 GLN A CA 1
ATOM 1362 C C . GLN A 1 176 ? -19.597 -0.967 13.989 1.00 92.81 176 GLN A C 1
ATOM 1364 O O . GLN A 1 176 ? -19.967 -1.619 14.969 1.00 92.81 176 GLN A O 1
ATOM 1369 N N . GLY A 1 177 ? -18.782 0.084 14.102 1.00 92.81 177 GLY A N 1
ATOM 1370 C CA . GLY A 1 177 ? -18.229 0.563 15.362 1.00 92.81 177 GLY A CA 1
ATOM 1371 C C . GLY A 1 177 ? -17.394 -0.501 16.079 1.00 92.81 177 GLY A C 1
ATOM 1372 O O . GLY A 1 177 ? -16.558 -1.180 15.480 1.00 92.81 177 GLY A O 1
ATOM 1373 N N . VAL A 1 178 ? -17.645 -0.671 17.379 1.00 92.38 178 VAL A N 1
ATOM 1374 C CA . VAL A 1 178 ? -16.940 -1.630 18.253 1.00 92.38 178 VAL A CA 1
ATOM 1375 C C . VAL A 1 178 ? -17.062 -3.089 17.803 1.00 92.38 178 VAL A C 1
ATOM 1377 O O . VAL A 1 178 ? -16.219 -3.900 18.163 1.00 92.38 178 VAL A O 1
ATOM 1380 N N . ASN A 1 179 ? -18.080 -3.421 17.003 1.00 92.06 179 ASN A N 1
ATOM 1381 C CA . ASN A 1 179 ? -18.331 -4.785 16.532 1.00 92.06 179 ASN A CA 1
ATOM 1382 C C . ASN A 1 179 ? -17.590 -5.120 15.227 1.00 92.06 179 ASN A C 1
ATOM 1384 O O . ASN A 1 179 ? -17.760 -6.215 14.694 1.00 92.06 179 ASN A O 1
ATOM 1388 N N . SER A 1 180 ? -16.806 -4.184 14.682 1.00 93.31 180 SER A N 1
ATOM 1389 C CA . SER A 1 180 ? -16.001 -4.433 13.487 1.00 93.31 180 SER A CA 1
ATOM 1390 C C . SER A 1 180 ? -15.002 -5.564 13.738 1.00 93.31 180 SER A C 1
ATOM 1392 O O . SER A 1 180 ? -14.205 -5.506 14.672 1.00 93.31 180 SER A O 1
ATOM 1394 N N . ALA A 1 181 ? -14.984 -6.557 12.846 1.00 93.50 181 ALA A N 1
ATOM 1395 C CA . ALA A 1 181 ? -13.943 -7.587 12.825 1.00 93.50 181 ALA A CA 1
ATOM 1396 C C . ALA A 1 181 ? -12.571 -7.047 12.369 1.00 93.50 181 ALA A C 1
ATOM 1398 O O . ALA A 1 181 ? -11.573 -7.749 12.500 1.00 93.50 181 ALA A O 1
ATOM 1399 N N . TRP A 1 182 ? -12.535 -5.823 11.829 1.00 94.94 182 TRP A N 1
ATOM 1400 C CA . TRP A 1 182 ? -11.340 -5.168 11.300 1.00 94.94 182 TRP A CA 1
ATOM 1401 C C . TRP A 1 182 ? -10.831 -4.083 12.241 1.00 94.94 182 TRP A C 1
ATOM 1403 O O . TRP A 1 182 ? -11.590 -3.176 12.597 1.00 94.94 182 TRP A O 1
ATOM 1413 N N . GLN A 1 183 ? -9.533 -4.119 12.536 1.00 95.06 183 GLN A N 1
ATOM 1414 C CA . GLN A 1 183 ? -8.833 -3.113 13.333 1.00 95.06 183 GLN A CA 1
ATOM 1415 C C . GLN A 1 183 ? -7.823 -2.337 12.477 1.00 95.06 183 GLN A C 1
ATOM 1417 O O . GLN A 1 183 ? -6.632 -2.635 12.445 1.00 95.06 183 GLN A O 1
ATOM 1422 N N . TRP A 1 184 ? -8.285 -1.297 11.780 1.00 95.00 184 TRP A N 1
ATOM 1423 C CA . TRP A 1 184 ? -7.467 -0.537 10.816 1.00 95.00 184 TRP A CA 1
ATOM 1424 C C . TRP A 1 184 ? -6.269 0.219 11.415 1.00 95.00 184 TRP A C 1
ATOM 1426 O O . TRP A 1 184 ? -5.375 0.628 10.676 1.00 95.00 184 TRP A O 1
ATOM 1436 N N . GLY A 1 185 ? -6.228 0.376 12.739 1.00 94.44 185 GLY A N 1
ATOM 1437 C CA . GLY A 1 185 ? -5.083 0.922 13.468 1.00 94.44 185 GLY A CA 1
ATOM 1438 C C . GLY A 1 185 ? -3.996 -0.103 13.821 1.00 94.44 185 GLY A C 1
ATOM 1439 O O . GLY A 1 185 ? -2.899 0.305 14.198 1.00 94.44 185 GLY A O 1
ATOM 1440 N N . ALA A 1 186 ? -4.247 -1.409 13.653 1.00 93.62 186 ALA A N 1
ATOM 1441 C CA . ALA A 1 186 ? -3.372 -2.477 14.147 1.00 93.62 186 ALA A CA 1
ATOM 1442 C C . ALA A 1 186 ? -1.945 -2.411 13.579 1.00 93.62 186 ALA A C 1
ATOM 1444 O O . ALA A 1 186 ? -0.977 -2.523 14.326 1.00 93.62 186 ALA A O 1
ATOM 1445 N N . TYR A 1 187 ? -1.802 -2.130 12.277 1.00 92.62 187 TYR A N 1
ATOM 1446 C CA . TYR A 1 187 ? -0.488 -1.963 11.642 1.0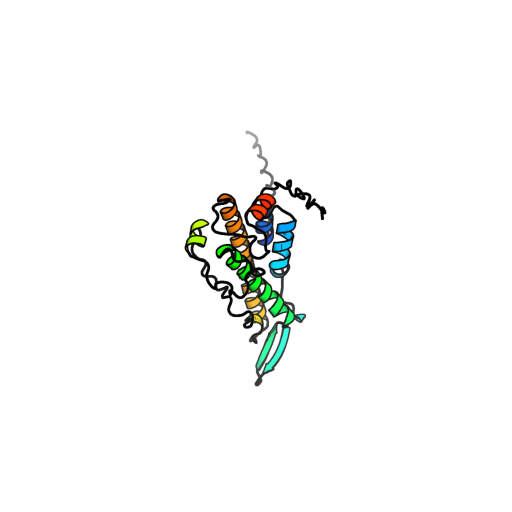0 92.62 187 TYR A CA 1
ATOM 1447 C C . TYR A 1 187 ? 0.335 -0.817 12.257 1.00 92.62 187 TYR A C 1
ATOM 1449 O O . TYR A 1 187 ? 1.556 -0.851 12.196 1.00 92.62 187 TYR A O 1
ATOM 1457 N N . PHE A 1 188 ? -0.316 0.190 12.842 1.00 93.69 188 PHE A N 1
ATOM 1458 C CA . PHE A 1 188 ? 0.318 1.378 13.415 1.00 93.69 188 PHE A CA 1
ATOM 1459 C C . PHE A 1 188 ? 0.388 1.347 14.948 1.00 93.69 188 PHE A C 1
ATOM 1461 O O . PHE A 1 188 ? 0.692 2.376 15.546 1.00 93.69 188 PHE A O 1
ATOM 1468 N N . ALA A 1 189 ? 0.061 0.212 15.579 1.00 92.62 189 ALA A N 1
ATOM 1469 C CA . ALA A 1 189 ? -0.125 0.105 17.028 1.00 92.62 189 ALA A CA 1
ATOM 1470 C C . ALA A 1 189 ? -1.152 1.111 17.595 1.00 92.62 189 ALA A C 1
ATOM 1472 O O . ALA A 1 189 ? -1.016 1.596 18.715 1.00 92.62 189 ALA A O 1
ATOM 1473 N N . VAL A 1 190 ? -2.190 1.440 16.816 1.00 94.25 190 VAL A N 1
ATOM 1474 C CA . VAL A 1 190 ? -3.308 2.281 17.265 1.00 94.25 190 VAL A CA 1
ATOM 1475 C C . VAL A 1 190 ? -4.493 1.373 17.615 1.00 94.25 190 VAL A C 1
ATOM 1477 O O . VAL A 1 190 ? -5.030 0.718 16.713 1.00 94.25 190 VAL A O 1
ATOM 1480 N N . PRO A 1 191 ? -4.934 1.323 18.887 1.00 93.50 191 PRO A N 1
ATOM 1481 C CA . PRO A 1 191 ? -6.110 0.557 19.283 1.00 93.50 191 PRO A CA 1
ATOM 1482 C C . PRO A 1 191 ? -7.364 0.974 18.506 1.00 93.50 191 PRO A C 1
ATOM 1484 O O . PRO A 1 191 ? -7.531 2.133 18.126 1.00 93.50 191 PRO A O 1
ATOM 1487 N N . TRP A 1 192 ? -8.289 0.037 18.285 1.00 94.19 192 TRP A N 1
ATOM 1488 C CA . TRP A 1 192 ? -9.504 0.317 17.509 1.00 94.19 192 TRP A CA 1
ATOM 1489 C C . TRP A 1 192 ? -10.400 1.393 18.138 1.00 94.19 192 TRP A C 1
ATOM 1491 O O . TRP A 1 192 ? -10.988 2.190 17.410 1.00 94.19 192 TRP A O 1
ATOM 1501 N N . GLY A 1 193 ? -10.468 1.449 19.474 1.00 93.38 193 GLY A N 1
ATOM 1502 C CA . GLY A 1 193 ? -11.170 2.513 20.202 1.00 93.38 193 GLY A CA 1
ATOM 1503 C C . GLY A 1 193 ? -10.639 3.895 19.821 1.00 93.38 193 GLY A C 1
ATOM 1504 O O . GLY A 1 193 ? -11.377 4.698 19.251 1.00 93.38 193 GLY A O 1
ATOM 1505 N N . ASP A 1 194 ? -9.340 4.112 20.021 1.00 93.38 194 ASP A N 1
ATOM 1506 C CA . ASP A 1 194 ? -8.639 5.352 19.675 1.00 93.38 194 ASP A CA 1
ATOM 1507 C C . ASP A 1 194 ? -8.787 5.703 18.190 1.00 93.38 194 ASP A C 1
ATOM 1509 O O . ASP A 1 194 ? -9.014 6.860 17.830 1.00 93.38 194 ASP A O 1
ATOM 1513 N N . PHE A 1 195 ? -8.695 4.706 17.303 1.00 94.75 195 PHE A N 1
ATOM 1514 C CA . PHE A 1 195 ? -8.902 4.905 15.870 1.00 94.75 195 PHE A CA 1
ATOM 1515 C C . PHE A 1 195 ? -10.302 5.467 15.580 1.00 94.75 195 PHE A C 1
ATOM 1517 O O . PHE A 1 195 ? -10.440 6.445 14.842 1.00 94.75 195 PHE A O 1
ATOM 1524 N N . MET A 1 196 ? -11.350 4.873 16.162 1.00 93.88 196 MET A N 1
ATOM 1525 C CA . MET A 1 196 ? -12.729 5.332 15.976 1.00 93.88 196 MET A CA 1
ATOM 1526 C C . MET A 1 196 ? -12.957 6.733 16.544 1.00 93.88 196 MET A C 1
ATOM 1528 O O . MET A 1 196 ? -13.613 7.547 15.892 1.00 93.88 196 MET A O 1
ATOM 1532 N N . GLU A 1 197 ? -12.422 7.031 17.730 1.00 91.62 197 GLU A N 1
ATOM 1533 C CA . GLU A 1 197 ? -12.553 8.349 18.363 1.00 91.62 197 GLU A CA 1
ATOM 1534 C C . GLU A 1 197 ? -11.939 9.456 17.504 1.00 91.62 197 GLU A C 1
ATOM 1536 O O . GLU A 1 197 ? -12.586 10.482 17.256 1.00 91.62 197 GLU A O 1
ATOM 1541 N N . ARG A 1 198 ? -10.740 9.201 16.965 1.00 90.75 198 ARG A N 1
ATOM 1542 C CA . ARG A 1 198 ? -10.047 10.098 16.033 1.00 90.75 198 ARG A CA 1
ATOM 1543 C C . ARG A 1 198 ? -10.870 10.343 14.773 1.00 90.75 198 ARG A C 1
ATOM 1545 O O . ARG A 1 198 ? -11.108 11.491 14.403 1.00 90.75 198 ARG A O 1
ATOM 1552 N N . VAL A 1 199 ? -11.389 9.291 14.135 1.00 90.31 199 VAL A N 1
ATOM 1553 C CA . VAL A 1 199 ? -12.218 9.455 12.925 1.00 90.31 199 VAL A CA 1
ATOM 1554 C C . VAL A 1 199 ? -13.537 10.183 13.214 1.00 90.31 199 VAL A C 1
ATOM 1556 O O . VAL A 1 199 ? -14.008 10.966 12.384 1.00 90.31 199 VAL A O 1
ATOM 1559 N N . ALA A 1 200 ? -14.134 9.966 14.387 1.00 85.19 200 ALA A N 1
ATOM 1560 C CA . ALA A 1 200 ? -15.359 10.640 14.805 1.00 85.19 200 ALA A CA 1
ATOM 1561 C C . ALA A 1 200 ? -15.159 12.134 15.128 1.00 85.19 200 ALA A C 1
ATOM 1563 O O . ALA A 1 200 ? -16.150 12.831 15.354 1.00 85.19 200 ALA A O 1
ATOM 1564 N N . GLY A 1 201 ? -13.916 12.633 15.150 1.00 74.38 201 GLY A N 1
ATOM 1565 C CA . GLY A 1 201 ? -13.600 14.006 15.545 1.00 74.38 201 GLY A CA 1
ATOM 1566 C C . GLY A 1 201 ? -13.862 14.268 17.028 1.00 74.38 201 GLY A C 1
ATOM 1567 O O . GLY A 1 201 ? -14.075 15.411 17.424 1.00 74.38 201 GLY A O 1
ATOM 1568 N N . ARG A 1 202 ? -13.883 13.211 17.850 1.00 62.38 202 ARG A N 1
ATOM 1569 C CA . ARG A 1 202 ? -14.023 13.300 19.307 1.00 62.38 202 ARG A CA 1
ATOM 1570 C C . ARG A 1 202 ? -12.638 13.431 19.940 1.00 62.38 202 ARG A C 1
ATOM 1572 O O . ARG A 1 202 ? -12.268 12.644 20.801 1.00 62.38 202 ARG A O 1
ATOM 1579 N N . GLU A 1 203 ? -11.849 14.406 19.499 1.00 49.66 203 GLU A N 1
ATOM 1580 C CA . GLU A 1 203 ? -10.617 14.746 20.206 1.00 49.66 203 GLU A CA 1
ATOM 1581 C C . GLU A 1 203 ? -10.984 15.477 21.495 1.00 49.66 203 GLU A C 1
ATOM 1583 O O . GLU A 1 203 ? -11.404 16.634 21.481 1.00 49.66 203 GLU A O 1
ATOM 1588 N N . GLY A 1 204 ? -10.866 14.776 22.620 1.00 48.56 204 GLY A N 1
ATOM 1589 C CA . GLY A 1 204 ? -11.106 15.406 23.905 1.00 48.56 204 GLY A CA 1
ATOM 1590 C C . GLY A 1 204 ? -11.012 14.532 25.141 1.00 48.56 204 GLY A C 1
ATOM 1591 O O . GLY A 1 204 ? -11.678 14.890 26.094 1.00 48.56 204 GLY A O 1
ATOM 1592 N N . VAL A 1 205 ? -10.225 13.448 25.196 1.00 44.84 205 VAL A N 1
ATOM 1593 C CA . VAL A 1 205 ? -9.787 12.878 26.491 1.00 44.84 205 VAL A CA 1
ATOM 1594 C C . VAL A 1 205 ? -8.444 12.136 26.361 1.00 44.84 205 VAL A C 1
ATOM 1596 O O . VAL A 1 205 ? -8.320 10.987 26.758 1.00 44.84 205 VAL A O 1
ATOM 1599 N N . TYR A 1 206 ? -7.372 12.807 25.931 1.00 44.69 206 TYR A N 1
ATOM 1600 C CA . TYR A 1 206 ? -6.110 12.551 26.639 1.00 44.69 206 TYR A CA 1
ATOM 1601 C C . TYR A 1 206 ? -6.192 13.348 27.942 1.00 44.69 206 TYR A C 1
ATOM 1603 O O . TYR A 1 206 ? -5.600 14.415 28.085 1.00 44.69 206 TYR A O 1
ATOM 1611 N N . ARG A 1 207 ? -6.975 12.844 28.909 1.00 40.84 207 ARG A N 1
ATOM 1612 C CA . ARG A 1 207 ? -6.586 13.059 30.297 1.00 40.84 207 ARG A CA 1
ATOM 1613 C C . ARG A 1 207 ? -5.274 12.309 30.406 1.00 40.84 207 ARG A C 1
ATOM 1615 O O . ARG A 1 207 ? -5.255 11.083 30.412 1.00 40.84 207 ARG A O 1
ATOM 1622 N N . VAL A 1 208 ? -4.188 13.070 30.441 1.00 43.19 208 VAL A N 1
ATOM 1623 C CA . VAL A 1 208 ? -3.046 12.710 31.266 1.00 43.19 208 VAL A CA 1
ATOM 1624 C C . VAL A 1 208 ? -3.668 12.354 32.613 1.00 43.19 208 VAL A C 1
ATOM 1626 O O . VAL A 1 208 ? -4.083 13.233 33.359 1.00 43.19 208 VAL A O 1
ATOM 1629 N N . THR A 1 209 ? -3.926 11.070 32.858 1.00 42.28 209 THR A N 1
ATOM 1630 C CA . THR A 1 209 ? -4.080 10.609 34.226 1.00 42.28 209 THR A CA 1
ATOM 1631 C C . THR A 1 209 ? -2.736 10.911 34.834 1.00 42.28 209 THR A C 1
ATOM 1633 O O . THR A 1 209 ? -1.746 10.268 34.478 1.00 42.28 209 THR A O 1
ATOM 1636 N N . ASP A 1 210 ? -2.721 11.971 35.635 1.00 42.97 210 ASP A N 1
ATOM 1637 C CA . ASP A 1 210 ? -1.667 12.293 36.568 1.00 42.97 210 ASP A CA 1
ATOM 1638 C C . ASP A 1 210 ? -1.221 10.986 37.205 1.00 42.97 210 ASP A C 1
ATOM 1640 O O . ASP A 1 210 ? -1.904 10.392 38.039 1.00 42.97 210 ASP A O 1
ATOM 1644 N N . ARG A 1 211 ? -0.074 10.496 36.745 1.00 42.47 211 ARG A N 1
ATOM 1645 C CA . ARG A 1 211 ? 0.669 9.469 37.445 1.00 42.47 211 ARG A CA 1
ATOM 1646 C C . ARG A 1 211 ? 1.422 10.190 38.559 1.00 42.47 211 ARG A C 1
ATOM 1648 O O . ARG A 1 211 ? 2.644 10.233 38.567 1.00 42.47 211 ARG A O 1
ATOM 1655 N N . GLU A 1 212 ? 0.667 10.786 39.482 1.00 44.09 212 GLU A N 1
ATOM 1656 C CA . GLU A 1 212 ? 1.099 10.948 40.866 1.00 44.09 212 GLU A CA 1
ATOM 1657 C C . GLU A 1 212 ? 1.042 9.550 41.496 1.00 44.09 212 GLU A C 1
ATOM 1659 O O . GLU A 1 212 ? 0.174 9.219 42.300 1.00 44.09 212 GLU A O 1
ATOM 1664 N N . GLU A 1 213 ? 1.955 8.675 41.070 1.00 46.03 213 GLU A N 1
ATOM 1665 C CA . GLU A 1 213 ? 2.353 7.573 41.931 1.00 46.03 213 GLU A CA 1
ATOM 1666 C C . GLU A 1 213 ? 3.201 8.198 43.037 1.00 46.03 213 GLU A C 1
ATOM 1668 O O . GLU A 1 213 ? 4.303 8.700 42.815 1.00 46.03 213 GLU A O 1
ATOM 1673 N N . ALA A 1 214 ? 2.583 8.229 44.215 1.00 44.38 214 ALA A N 1
ATOM 1674 C CA . ALA A 1 214 ? 3.155 8.552 45.501 1.00 44.38 214 ALA A CA 1
ATOM 1675 C C . ALA A 1 214 ? 4.587 8.014 45.643 1.00 44.38 214 ALA A C 1
ATOM 1677 O O . ALA A 1 214 ? 4.807 6.808 45.757 1.00 44.38 214 ALA A O 1
ATOM 1678 N N . TYR A 1 215 ? 5.550 8.930 45.713 1.00 44.34 215 TYR A N 1
ATOM 1679 C CA . TYR A 1 215 ? 6.770 8.686 46.468 1.00 44.34 215 TYR A CA 1
ATOM 1680 C C . TYR A 1 215 ? 6.451 8.908 47.946 1.00 44.34 215 TYR A C 1
ATOM 1682 O O . TYR A 1 215 ? 6.691 9.982 48.484 1.00 44.34 215 TYR A O 1
ATOM 1690 N N . ASP A 1 216 ? 5.896 7.876 48.572 1.00 50.06 216 ASP A N 1
ATOM 1691 C CA . ASP A 1 216 ? 6.049 7.630 50.003 1.00 50.06 216 ASP A CA 1
ATOM 1692 C C . ASP A 1 216 ? 6.710 6.256 50.144 1.00 50.06 216 ASP A C 1
ATOM 1694 O O . ASP A 1 216 ? 6.040 5.229 50.022 1.00 50.06 216 ASP A O 1
ATOM 1698 N N . LEU A 1 217 ? 8.039 6.272 50.304 1.00 44.47 217 LEU A N 1
ATOM 1699 C CA . LEU A 1 217 ? 8.873 5.403 51.152 1.00 44.47 217 LEU A CA 1
ATOM 1700 C C . LEU A 1 217 ? 10.348 5.820 51.036 1.00 44.47 217 LEU A C 1
ATOM 1702 O O . LEU A 1 217 ? 10.886 5.814 49.905 1.00 44.47 217 LEU A O 1
#

pLDDT: mean 80.13, std 19.32, range [30.92, 96.88]

Mean predicted aligned error: 10.86 Å

Organism: NCBI:txid231916

Secondary structure (DSSP, 8-state):
-----PPPPPP-------PPPPHHHHHHHH--SHHHHHHHHHHH-GGGGG----GGGEEEEEETTEEEEEE-HHHHHHHHHHHHHHHHHHHHHHHT--TTT-SSPPPPSS--HHHHHHTT-PPP--------TT--GGGS-BSSHHHHHHHHHHHHHHHHHHHHHHHHHHHHHHHHGGG-S--TTGGGT--HHHHHHHHTT----------------